Protein AF-A0AAN0J183-F1 (afdb_monomer_lite)

Sequence (280 aa):
MAEQTGLSIELNCDRYVSLLSKLIGETEFLQNNPPKFVPQEDRAIKHLLDVLNPHSTTNGGPLTLDHVAYVEGRGNLIIGYSPPSATQGTVSFVGSHLDCVPANPETWERNPFKLTQEGDKLYGRGTTDCLGHVALITDLFIQLAEKKPPLKRSVYFSVLNTRGPCSKYSFTNSVTGEEKTGKIEFKLTEEIFKGIACKLDSPGFIHLNEATKEVIGSSTPYSDCGSLPLVADLQEAGFDVQITGYGHSDVYHGDNEYCSLSCMQSAMKILSRVLDKFNQ

Radius of gyration: 20.07 Å; chains: 1; bounding box: 70×40×46 Å

Structure (mmCIF, N/CA/C/O backbone):
data_AF-A0AAN0J183-F1
#
_entry.id   AF-A0AAN0J183-F1
#
loop_
_atom_site.group_PDB
_atom_site.id
_atom_site.type_symbol
_atom_site.label_atom_id
_atom_site.label_alt_id
_atom_site.label_comp_id
_atom_site.label_asym_id
_atom_site.label_entity_id
_atom_site.label_seq_id
_atom_site.pdbx_PDB_ins_code
_atom_site.Cartn_x
_atom_site.Cartn_y
_atom_site.Cartn_z
_atom_site.occupancy
_atom_site.B_iso_or_equiv
_atom_site.auth_seq_id
_atom_site.auth_comp_id
_atom_site.auth_asym_id
_atom_site.auth_atom_id
_atom_site.pdbx_PDB_model_num
ATOM 1 N N . MET A 1 1 ? -27.910 -15.718 19.158 1.00 33.22 1 MET A N 1
ATOM 2 C CA . MET A 1 1 ? -26.855 -15.731 18.125 1.00 33.22 1 MET A CA 1
ATOM 3 C C . MET A 1 1 ? -26.226 -14.356 18.172 1.00 33.22 1 MET A C 1
ATOM 5 O O . MET A 1 1 ? -26.957 -13.399 17.969 1.00 33.22 1 MET A O 1
ATOM 9 N N . ALA A 1 2 ? -24.971 -14.236 18.605 1.00 34.34 2 ALA A N 1
ATOM 10 C CA . ALA A 1 2 ? -24.309 -12.935 18.641 1.00 34.34 2 ALA A CA 1
ATOM 11 C C . ALA A 1 2 ? -24.120 -12.463 17.192 1.00 34.34 2 ALA A C 1
ATOM 13 O O . ALA A 1 2 ? -23.553 -13.206 16.391 1.00 34.34 2 ALA A O 1
ATOM 14 N N . GLU A 1 3 ? -24.645 -11.288 16.842 1.00 36.72 3 GLU A N 1
ATOM 15 C CA . GLU A 1 3 ? -24.259 -10.611 15.603 1.00 36.72 3 GLU A CA 1
ATOM 16 C C . GLU A 1 3 ? -22.730 -10.507 15.587 1.00 36.72 3 GLU A C 1
ATOM 18 O O . GLU A 1 3 ? -22.124 -10.091 16.575 1.00 36.72 3 GLU A O 1
ATOM 23 N N . GLN A 1 4 ? -22.087 -10.911 14.490 1.00 42.75 4 GLN A N 1
ATOM 24 C CA . GLN A 1 4 ? -20.689 -10.558 14.259 1.00 42.75 4 GLN A CA 1
ATOM 25 C C . GLN A 1 4 ? -20.630 -9.043 14.032 1.00 42.75 4 GLN A C 1
ATOM 27 O O . GLN A 1 4 ? -20.703 -8.566 12.905 1.00 42.75 4 GLN A O 1
ATOM 32 N N . THR A 1 5 ? -20.514 -8.279 15.115 1.00 52.31 5 THR A N 1
ATOM 33 C CA . THR A 1 5 ? -20.370 -6.815 15.132 1.00 52.31 5 THR A CA 1
ATOM 34 C C . THR A 1 5 ? -18.943 -6.375 14.766 1.00 52.31 5 THR A C 1
ATOM 36 O O . THR A 1 5 ? -18.401 -5.457 15.379 1.00 52.31 5 THR A O 1
ATOM 39 N N . GLY A 1 6 ? -18.295 -7.077 13.832 1.00 64.31 6 GLY A N 1
ATOM 40 C CA . GLY A 1 6 ? -16.938 -6.781 13.366 1.00 64.31 6 GLY A CA 1
ATOM 41 C C . GLY A 1 6 ? -16.941 -5.891 12.123 1.00 64.31 6 GLY A C 1
ATOM 42 O O . GLY A 1 6 ? -17.840 -5.969 11.283 1.00 64.31 6 GLY A O 1
ATOM 43 N N . LEU A 1 7 ? -15.922 -5.052 11.994 1.00 79.88 7 LEU A N 1
ATOM 44 C CA . LEU A 1 7 ? -15.558 -4.302 10.804 1.00 79.88 7 LEU A CA 1
ATOM 45 C C . LEU A 1 7 ? -15.366 -5.262 9.623 1.00 79.88 7 LEU A C 1
ATOM 47 O O . LEU A 1 7 ? -14.361 -5.960 9.501 1.00 79.88 7 LEU A O 1
ATOM 51 N N . SER A 1 8 ? -16.339 -5.268 8.715 1.00 85.31 8 SER A N 1
ATOM 52 C CA . SER A 1 8 ? -16.268 -6.032 7.471 1.00 85.31 8 SER A CA 1
ATOM 53 C C . SER A 1 8 ? -15.847 -5.119 6.322 1.00 85.31 8 SER A C 1
ATOM 55 O O . SER A 1 8 ? -16.696 -4.500 5.670 1.00 85.31 8 SER A O 1
ATOM 57 N N . ILE A 1 9 ? -14.541 -4.992 6.079 1.00 92.56 9 ILE A N 1
ATOM 58 C CA . ILE A 1 9 ? -13.984 -4.329 4.892 1.00 92.56 9 ILE A CA 1
ATOM 59 C C . ILE A 1 9 ? -13.541 -5.386 3.879 1.00 92.56 9 ILE A C 1
ATOM 61 O O . ILE A 1 9 ? -12.837 -6.338 4.205 1.00 92.56 9 ILE A O 1
ATOM 65 N N . GLU A 1 10 ? -13.965 -5.192 2.633 1.00 95.00 10 GLU A N 1
ATOM 66 C CA . GLU A 1 10 ? -13.591 -6.020 1.490 1.00 95.00 10 GLU A CA 1
ATOM 67 C C . GLU A 1 10 ? -12.942 -5.137 0.428 1.00 95.00 10 GLU A C 1
ATOM 69 O O . GLU A 1 10 ? -13.249 -3.949 0.343 1.00 95.00 10 GLU A O 1
ATOM 74 N N . LEU A 1 11 ? -12.039 -5.697 -0.375 1.00 97.31 11 LEU A N 1
ATOM 75 C CA . LEU A 1 11 ? -11.352 -4.929 -1.409 1.00 97.31 11 LEU A CA 1
ATOM 76 C C . LEU A 1 11 ? -12.346 -4.552 -2.509 1.00 97.31 11 LEU A C 1
ATOM 78 O O . LEU A 1 11 ? -12.934 -5.439 -3.136 1.00 97.31 11 LEU A O 1
ATOM 82 N N . ASN A 1 12 ? -12.491 -3.261 -2.802 1.00 98.12 12 ASN A N 1
ATOM 83 C CA . ASN A 1 12 ? -13.179 -2.852 -4.021 1.00 98.12 12 ASN A CA 1
ATOM 84 C C . ASN A 1 12 ? -12.248 -3.114 -5.214 1.00 98.12 12 ASN A C 1
ATOM 86 O O . ASN A 1 12 ? -11.329 -2.343 -5.478 1.00 98.12 12 ASN A O 1
ATOM 90 N N . CYS A 1 13 ? -12.468 -4.228 -5.915 1.00 97.94 13 CYS A N 1
ATOM 91 C CA . CYS A 1 13 ? -11.553 -4.699 -6.956 1.00 97.94 13 CYS A CA 1
ATOM 92 C C . CYS A 1 13 ? -11.460 -3.734 -8.143 1.00 97.94 13 CYS A C 1
ATOM 94 O O . CYS A 1 13 ? -10.362 -3.495 -8.636 1.00 97.94 13 CYS A O 1
ATOM 96 N N . ASP A 1 14 ? -12.572 -3.125 -8.557 1.00 98.12 14 ASP A N 1
ATOM 97 C CA . ASP A 1 14 ? -12.578 -2.180 -9.678 1.00 98.12 14 ASP A CA 1
ATOM 98 C C . ASP A 1 14 ? -11.799 -0.909 -9.329 1.00 98.12 14 ASP A C 1
ATOM 100 O O . ASP A 1 14 ? -10.967 -0.439 -10.109 1.00 98.12 14 ASP A O 1
ATOM 104 N N . ARG A 1 15 ? -12.019 -0.372 -8.123 1.00 98.00 15 ARG A N 1
ATOM 105 C CA . ARG A 1 15 ? -11.285 0.796 -7.617 1.00 98.00 15 ARG A CA 1
ATOM 106 C C . ARG A 1 15 ? -9.804 0.481 -7.435 1.00 98.00 15 ARG A C 1
ATOM 108 O O . ARG A 1 15 ? -8.968 1.287 -7.837 1.00 98.00 15 ARG A O 1
ATOM 115 N N . TYR A 1 16 ? -9.491 -0.695 -6.898 1.00 98.56 16 TYR A N 1
ATOM 116 C CA . TYR A 1 16 ? -8.128 -1.184 -6.727 1.00 98.56 16 TYR A CA 1
ATOM 117 C C . TYR A 1 16 ? -7.385 -1.287 -8.061 1.00 98.56 16 TYR A C 1
ATOM 119 O O . TYR A 1 16 ? -6.334 -0.671 -8.220 1.00 98.56 16 TYR A O 1
ATOM 127 N N . VAL A 1 17 ? -7.940 -2.010 -9.040 1.00 98.62 17 VAL A N 1
ATOM 128 C CA . VAL A 1 17 ? -7.314 -2.205 -10.357 1.00 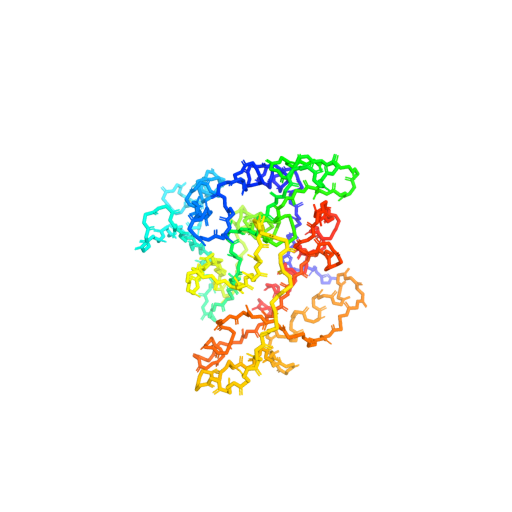98.62 17 VAL A CA 1
ATOM 129 C C . VAL A 1 17 ? -7.203 -0.877 -11.106 1.00 98.62 17 VAL A C 1
ATOM 131 O O . VAL A 1 17 ? -6.169 -0.601 -11.710 1.00 98.62 17 VAL A O 1
ATOM 134 N N . SER A 1 18 ? -8.224 -0.019 -11.027 1.00 98.69 18 SER A N 1
ATOM 135 C CA . SER A 1 18 ? -8.204 1.315 -11.640 1.00 98.69 18 SER A CA 1
ATOM 136 C C . SER A 1 18 ? -7.099 2.200 -11.058 1.00 98.69 18 SER A C 1
ATOM 138 O O . SER A 1 18 ? -6.327 2.801 -11.809 1.00 98.69 18 SER A O 1
ATOM 140 N N . LEU A 1 19 ? -6.974 2.254 -9.728 1.00 98.69 19 LEU A N 1
ATOM 141 C CA . LEU A 1 19 ? -5.922 3.021 -9.068 1.00 98.69 19 LEU A CA 1
ATOM 142 C C . LEU A 1 19 ? -4.540 2.436 -9.366 1.00 98.69 19 LEU A C 1
ATOM 144 O O . LEU A 1 19 ? -3.652 3.171 -9.793 1.00 98.69 19 LEU A O 1
ATOM 148 N N . LEU A 1 20 ? -4.369 1.122 -9.212 1.00 98.62 20 LEU A N 1
ATOM 149 C CA . LEU A 1 20 ? -3.109 0.447 -9.504 1.00 98.62 20 LEU A CA 1
ATOM 150 C C . LEU A 1 20 ? -2.688 0.677 -10.958 1.00 98.62 20 LEU A C 1
ATOM 152 O O . LEU A 1 20 ? -1.523 0.953 -11.212 1.00 98.62 20 LEU A O 1
ATOM 156 N N . SER A 1 21 ? -3.621 0.661 -11.913 1.00 98.81 21 SER A N 1
ATOM 157 C CA . SER A 1 21 ? -3.309 0.943 -13.317 1.00 98.81 21 SER A CA 1
ATOM 158 C C . SER A 1 21 ? -2.714 2.333 -13.517 1.00 98.81 21 SER A C 1
ATOM 160 O O . SER A 1 21 ? -1.824 2.485 -14.353 1.00 98.81 21 SER A O 1
ATOM 162 N N . LYS A 1 22 ? -3.195 3.338 -12.778 1.00 98.75 22 LYS A N 1
ATOM 163 C CA . LYS A 1 22 ? -2.643 4.697 -12.823 1.00 98.75 22 LYS A CA 1
ATOM 164 C C . LYS A 1 22 ? -1.259 4.752 -12.184 1.00 98.75 22 LYS A C 1
ATOM 166 O O . LYS A 1 22 ? -0.357 5.323 -12.779 1.00 98.75 22 LYS A O 1
ATOM 171 N N . LEU A 1 23 ? -1.081 4.110 -11.026 1.00 98.56 23 LEU A N 1
ATOM 172 C CA . LEU A 1 23 ? 0.210 4.054 -10.333 1.00 98.56 23 LEU A CA 1
ATOM 173 C C . LEU A 1 23 ? 1.281 3.362 -11.187 1.00 98.56 23 LEU A C 1
ATOM 175 O O . LEU A 1 23 ? 2.360 3.914 -11.374 1.00 98.56 23 LEU A O 1
ATOM 179 N N . ILE A 1 24 ? 0.966 2.203 -11.776 1.00 98.50 24 ILE A N 1
ATOM 180 C CA . ILE A 1 24 ? 1.885 1.494 -12.676 1.00 98.50 24 ILE A CA 1
ATOM 181 C C . ILE A 1 24 ? 2.198 2.329 -13.919 1.00 98.50 24 ILE A C 1
ATOM 183 O O . ILE A 1 24 ? 3.338 2.328 -14.372 1.00 98.50 24 ILE A O 1
ATOM 187 N N . GLY A 1 25 ? 1.234 3.103 -14.421 1.00 98.56 25 GLY A N 1
ATOM 188 C CA . GLY A 1 25 ? 1.460 4.052 -15.514 1.00 98.56 25 GLY A CA 1
ATOM 189 C C . GLY A 1 25 ? 2.522 5.120 -15.222 1.00 98.56 25 GLY A C 1
ATOM 190 O O . GLY A 1 25 ? 3.101 5.663 -16.158 1.00 98.56 25 GLY A O 1
ATOM 191 N N . GLU A 1 26 ? 2.814 5.405 -13.951 1.00 98.38 26 GLU A N 1
ATOM 192 C CA . GLU A 1 26 ? 3.852 6.362 -13.548 1.00 98.38 26 GLU A CA 1
ATOM 193 C C . GLU A 1 26 ? 5.215 5.702 -13.299 1.00 98.38 26 GLU A C 1
ATOM 195 O O . GLU A 1 26 ? 6.209 6.409 -13.138 1.00 98.38 26 GLU A O 1
ATOM 200 N N . THR A 1 27 ? 5.302 4.367 -13.281 1.00 97.62 27 THR A N 1
ATOM 201 C CA . THR A 1 27 ? 6.503 3.649 -12.811 1.00 97.62 27 THR A CA 1
ATOM 202 C C . THR A 1 27 ? 7.760 3.928 -13.619 1.00 97.62 27 THR A C 1
ATOM 204 O O . THR A 1 27 ? 8.844 3.896 -13.049 1.00 97.62 27 THR A O 1
ATOM 207 N N . GLU A 1 28 ? 7.646 4.314 -14.892 1.00 97.62 28 GLU A N 1
ATOM 208 C CA . GLU A 1 28 ? 8.789 4.783 -15.686 1.00 97.62 28 GLU A CA 1
ATOM 209 C C . GLU A 1 28 ? 9.512 5.968 -15.011 1.00 97.62 28 GLU A C 1
ATOM 211 O O . GLU A 1 28 ? 10.744 6.022 -15.014 1.00 97.62 28 GLU A O 1
ATOM 216 N N . PHE A 1 29 ? 8.757 6.862 -14.362 1.00 97.25 29 PHE A N 1
ATOM 217 C CA . PHE A 1 29 ? 9.244 8.041 -13.635 1.00 97.25 29 PHE A CA 1
ATOM 218 C C . PHE A 1 29 ? 9.498 7.789 -12.146 1.00 97.25 29 PHE A C 1
ATOM 220 O O . PHE A 1 29 ? 10.013 8.670 -11.462 1.00 97.25 29 PHE A O 1
ATOM 227 N N . LEU A 1 30 ? 9.126 6.616 -11.634 1.00 96.06 30 LEU A N 1
ATOM 228 C CA . LEU A 1 30 ? 9.315 6.226 -10.235 1.00 96.06 30 LEU A CA 1
ATOM 229 C C . LEU A 1 30 ? 10.526 5.303 -10.058 1.00 96.06 30 LEU A C 1
ATOM 231 O O . LEU A 1 30 ? 10.767 4.809 -8.963 1.00 96.06 30 LEU A O 1
ATOM 235 N N . GLN A 1 31 ? 11.300 5.051 -11.114 1.00 94.31 31 GLN A N 1
ATOM 236 C CA . GLN A 1 31 ? 12.508 4.238 -11.016 1.00 94.31 31 GLN A CA 1
ATOM 237 C C . GLN A 1 31 ? 13.555 4.909 -10.111 1.00 94.31 31 GLN A C 1
ATOM 239 O O . GLN A 1 31 ? 13.830 6.105 -10.234 1.00 94.31 31 GLN A O 1
ATOM 244 N N . ASN A 1 32 ? 14.192 4.122 -9.245 1.00 90.19 32 ASN A N 1
ATOM 245 C CA . ASN A 1 32 ? 15.212 4.579 -8.307 1.00 90.19 32 ASN A CA 1
ATOM 246 C C . ASN A 1 32 ? 16.572 3.933 -8.600 1.00 90.19 32 ASN A C 1
ATOM 248 O O . ASN A 1 32 ? 16.846 2.792 -8.222 1.00 90.19 32 ASN A O 1
ATOM 252 N N . ASN A 1 33 ? 17.422 4.667 -9.320 1.00 86.62 33 ASN A N 1
ATOM 253 C CA . ASN A 1 33 ? 18.824 4.323 -9.565 1.00 86.62 33 ASN A CA 1
ATOM 254 C C . ASN A 1 33 ? 19.589 5.579 -10.028 1.00 86.62 33 ASN A C 1
ATOM 256 O O . ASN A 1 33 ? 19.866 5.746 -11.228 1.00 86.62 33 ASN A O 1
ATOM 260 N N . PRO A 1 34 ? 19.867 6.519 -9.112 1.00 79.50 34 PRO A N 1
ATOM 261 C CA . PRO A 1 34 ? 20.497 7.778 -9.469 1.00 79.50 34 PRO A CA 1
ATOM 262 C C . PRO A 1 34 ? 21.957 7.594 -9.928 1.00 79.50 34 PRO A C 1
ATOM 264 O O . PRO A 1 34 ? 22.613 6.615 -9.576 1.00 79.50 34 PRO A O 1
ATOM 267 N N . PRO A 1 35 ? 22.491 8.537 -10.728 1.00 85.62 35 PRO A N 1
ATOM 268 C CA . PRO A 1 35 ? 21.822 9.757 -11.190 1.00 85.62 35 PRO A CA 1
ATOM 269 C C . PRO A 1 35 ? 20.868 9.518 -12.369 1.00 85.62 35 PRO A C 1
ATOM 271 O O . PRO A 1 35 ? 20.148 10.431 -12.755 1.00 85.62 35 PRO A O 1
ATOM 274 N N . LYS A 1 36 ? 20.870 8.314 -12.957 1.00 86.75 36 LYS A N 1
ATOM 275 C CA . LYS A 1 36 ? 20.107 8.007 -14.174 1.00 86.75 36 LYS A CA 1
ATOM 276 C C . LYS A 1 36 ? 18.599 8.075 -13.941 1.00 86.75 36 LYS A C 1
ATOM 278 O O . LYS A 1 36 ? 17.885 8.616 -14.777 1.00 86.75 36 LYS A O 1
ATOM 283 N N . PHE A 1 37 ? 18.138 7.519 -12.827 1.00 89.00 37 PHE A N 1
ATOM 284 C CA . PHE A 1 37 ? 16.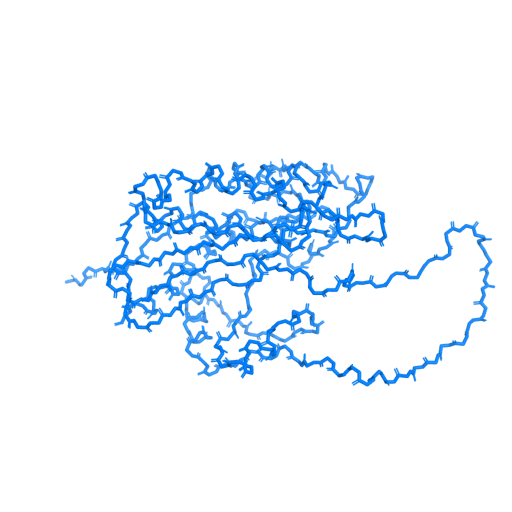734 7.522 -12.444 1.00 89.00 37 PHE A CA 1
ATOM 285 C C . PHE A 1 37 ? 16.592 8.122 -11.048 1.00 89.00 37 PHE A C 1
ATOM 287 O O . PHE A 1 37 ? 17.108 7.573 -10.074 1.00 89.00 37 PHE A O 1
ATOM 294 N N . VAL A 1 38 ? 15.928 9.273 -10.984 1.00 91.44 38 VAL A N 1
ATOM 295 C CA . VAL A 1 38 ? 15.511 9.928 -9.745 1.00 91.44 38 VAL A CA 1
ATOM 296 C C . VAL A 1 38 ? 13.984 9.874 -9.734 1.00 91.44 38 VAL A C 1
ATOM 298 O O . VAL A 1 38 ? 13.383 10.409 -10.672 1.00 91.44 38 VAL A O 1
ATOM 301 N N . PRO A 1 39 ? 13.365 9.220 -8.739 1.00 93.31 39 PRO A N 1
ATOM 302 C CA . PRO A 1 39 ? 11.921 9.044 -8.726 1.00 93.31 39 PRO A CA 1
ATOM 303 C C . PRO A 1 39 ? 11.193 10.388 -8.582 1.00 93.31 39 PRO A C 1
ATOM 305 O O . PRO A 1 39 ? 11.743 11.357 -8.059 1.00 93.31 39 PRO A O 1
ATOM 308 N N . GLN A 1 40 ? 9.974 10.453 -9.116 1.00 94.88 40 GLN A N 1
ATOM 309 C CA . GLN A 1 40 ? 9.070 11.607 -9.054 1.00 94.88 40 GLN A CA 1
ATOM 310 C C . GLN A 1 40 ? 7.750 11.196 -8.383 1.00 94.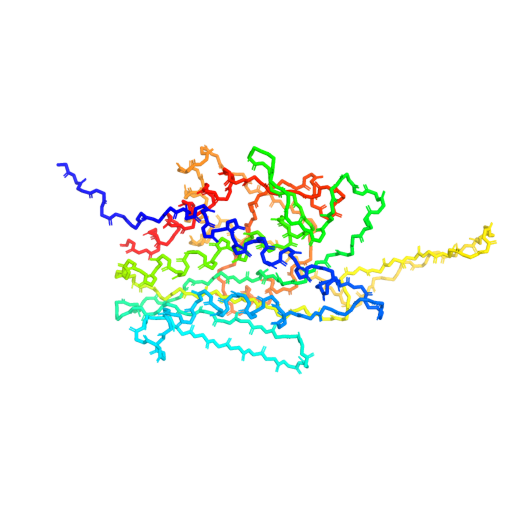88 40 GLN A C 1
ATOM 312 O O . GLN A 1 40 ? 6.703 11.110 -9.031 1.00 94.88 40 GLN A O 1
ATOM 317 N N . GLU A 1 41 ? 7.799 10.898 -7.089 1.00 94.75 41 GLU A N 1
ATOM 318 C CA . GLU A 1 41 ? 6.700 10.369 -6.273 1.00 94.75 41 GLU A CA 1
ATOM 319 C C . GLU A 1 41 ? 5.435 11.234 -6.317 1.00 94.75 41 GLU A C 1
ATOM 321 O O . GLU A 1 41 ? 4.326 10.699 -6.253 1.00 94.75 41 GLU A O 1
ATOM 326 N N . ASP A 1 42 ? 5.568 12.549 -6.516 1.00 95.56 42 ASP A N 1
ATOM 327 C CA . ASP A 1 42 ? 4.423 13.464 -6.642 1.00 95.56 42 ASP A CA 1
ATOM 328 C C . ASP A 1 42 ? 3.471 13.081 -7.788 1.00 95.56 42 ASP A C 1
ATOM 330 O O . ASP A 1 42 ? 2.264 13.334 -7.713 1.00 95.56 42 ASP A O 1
ATOM 334 N N . ARG A 1 43 ? 3.977 12.404 -8.828 1.00 97.50 43 ARG A N 1
ATOM 335 C CA . ARG A 1 43 ? 3.150 11.856 -9.913 1.00 97.50 43 ARG A CA 1
ATOM 336 C C . ARG A 1 43 ? 2.193 10.780 -9.413 1.00 97.50 43 ARG A C 1
ATOM 338 O O . ARG A 1 43 ? 1.013 10.805 -9.752 1.00 97.50 43 ARG A O 1
ATOM 345 N N . ALA A 1 44 ? 2.685 9.866 -8.580 1.00 97.50 44 ALA A N 1
ATOM 346 C CA . ALA A 1 44 ? 1.869 8.827 -7.966 1.00 97.50 44 ALA A CA 1
ATOM 347 C C . ALA A 1 44 ? 0.925 9.415 -6.909 1.00 97.50 44 ALA A C 1
ATOM 349 O O . ALA A 1 44 ? -0.264 9.092 -6.903 1.00 97.50 44 ALA A O 1
ATOM 350 N N . ILE A 1 45 ? 1.420 10.334 -6.068 1.00 97.19 45 ILE A N 1
ATOM 351 C CA . ILE A 1 45 ? 0.627 11.004 -5.022 1.00 97.19 45 ILE A CA 1
ATOM 352 C C . ILE A 1 45 ? -0.572 11.731 -5.617 1.00 97.19 45 ILE A C 1
ATOM 354 O O . ILE A 1 45 ? -1.653 11.670 -5.036 1.00 97.19 45 ILE A O 1
ATOM 358 N N . LYS A 1 46 ? -0.432 12.356 -6.790 1.00 98.06 46 LYS A N 1
ATOM 359 C CA . LYS A 1 46 ? -1.561 12.975 -7.491 1.00 98.06 46 LYS A CA 1
ATOM 360 C C . LYS A 1 46 ? -2.725 11.995 -7.682 1.00 98.06 46 LYS A C 1
ATOM 362 O O . LYS A 1 46 ? -3.858 12.335 -7.357 1.00 98.06 46 LYS A O 1
ATOM 367 N N . HIS A 1 47 ? -2.453 10.772 -8.142 1.00 98.50 47 HIS A N 1
ATOM 368 C CA . HIS A 1 47 ? -3.493 9.754 -8.343 1.00 98.50 47 HIS A CA 1
ATOM 369 C C . HIS A 1 47 ? -4.121 9.286 -7.026 1.00 98.50 47 HIS A C 1
ATOM 371 O O . HIS A 1 47 ? -5.318 9.000 -6.999 1.00 98.50 47 HIS A O 1
ATOM 377 N N . LEU A 1 48 ? -3.344 9.236 -5.936 1.00 98.19 48 LEU A N 1
ATOM 378 C CA . LEU A 1 48 ? -3.867 8.951 -4.594 1.00 98.19 48 LEU A CA 1
ATOM 379 C C . LEU A 1 48 ? -4.798 10.076 -4.125 1.00 98.19 48 LEU A C 1
ATOM 381 O O . LEU A 1 48 ? -5.925 9.823 -3.704 1.00 98.19 48 LEU A O 1
ATOM 385 N N . LEU A 1 49 ? -4.354 11.328 -4.237 1.00 98.12 49 LEU A N 1
ATOM 386 C CA . LEU A 1 49 ? -5.134 12.500 -3.849 1.00 98.12 49 LEU A CA 1
ATOM 387 C C . LEU A 1 49 ? -6.431 12.612 -4.656 1.00 98.12 49 LEU A C 1
ATOM 389 O O . LEU A 1 49 ? -7.465 12.922 -4.073 1.00 98.12 49 LEU A O 1
ATOM 393 N N . ASP A 1 50 ? -6.418 12.306 -5.953 1.00 98.31 50 ASP A N 1
ATOM 394 C CA . ASP A 1 50 ? -7.619 12.333 -6.798 1.00 98.31 50 ASP A CA 1
ATOM 395 C C . ASP A 1 50 ? -8.736 11.422 -6.257 1.00 98.31 50 ASP A C 1
ATOM 397 O O . ASP A 1 50 ? -9.910 11.793 -6.301 1.00 98.31 50 ASP A O 1
ATOM 401 N N . VAL A 1 51 ? -8.391 10.245 -5.719 1.00 98.25 51 VAL A N 1
ATOM 402 C CA . VAL A 1 51 ? -9.378 9.302 -5.161 1.00 98.25 51 VAL A CA 1
ATOM 403 C C . VAL A 1 51 ? -9.691 9.552 -3.683 1.00 98.25 51 VAL A C 1
ATOM 405 O O . VAL A 1 51 ? -10.772 9.192 -3.225 1.00 98.25 51 VAL A O 1
ATOM 408 N N . LEU A 1 52 ? -8.782 10.181 -2.933 1.00 98.25 52 LEU A N 1
ATOM 409 C CA . LEU A 1 52 ? -8.938 10.443 -1.496 1.00 98.25 52 LEU A CA 1
ATOM 410 C C . LEU A 1 52 ? -9.605 11.785 -1.189 1.00 98.25 52 LEU A C 1
ATOM 412 O O . LEU A 1 52 ? -10.340 11.887 -0.208 1.00 98.25 52 LEU A O 1
ATOM 416 N N . ASN A 1 53 ? -9.371 12.813 -2.008 1.00 98.00 53 ASN A N 1
ATOM 417 C CA . ASN A 1 53 ? -9.888 14.166 -1.791 1.00 98.00 53 ASN A CA 1
ATOM 418 C C . ASN A 1 53 ? -11.410 14.222 -1.596 1.00 98.00 53 ASN A C 1
ATOM 420 O O . ASN A 1 53 ? -11.835 14.935 -0.692 1.00 98.00 53 ASN A O 1
ATOM 424 N N . PRO A 1 54 ? -12.253 13.465 -2.327 1.00 98.38 54 PRO A N 1
ATOM 425 C CA . PRO A 1 54 ? -13.696 13.445 -2.063 1.00 98.38 54 PRO A CA 1
ATOM 426 C C . PRO A 1 54 ? -14.070 13.024 -0.631 1.00 98.38 54 PRO A C 1
ATOM 428 O O . PRO A 1 54 ? -15.159 13.334 -0.156 1.00 98.38 54 PRO A O 1
ATOM 431 N N . HIS A 1 55 ? -13.168 12.331 0.064 1.00 98.12 55 HIS A N 1
ATOM 432 C CA . HIS A 1 55 ? -13.337 11.830 1.425 1.00 98.12 55 HIS A CA 1
ATOM 433 C C . HIS A 1 55 ? -12.555 12.646 2.471 1.00 98.12 55 HIS A C 1
ATOM 435 O O . HIS A 1 55 ? -12.550 12.280 3.652 1.00 98.12 55 HIS A O 1
ATOM 441 N N . SER A 1 56 ? -11.900 13.740 2.074 1.00 97.88 56 SER A N 1
ATOM 442 C CA . SER A 1 56 ? -11.106 14.573 2.976 1.00 97.88 56 SER A CA 1
ATOM 443 C C . SER A 1 56 ? -11.972 15.448 3.884 1.00 97.88 56 SER A C 1
ATOM 445 O O . SER A 1 56 ? -13.094 15.816 3.534 1.00 97.88 56 SER A O 1
ATOM 447 N N . THR A 1 57 ? -11.426 15.871 5.022 1.00 96.81 57 THR A N 1
ATOM 448 C CA . THR A 1 57 ? -12.058 16.844 5.932 1.00 96.81 57 THR A CA 1
ATOM 449 C C . THR A 1 57 ? -12.375 18.170 5.249 1.00 96.81 57 THR A C 1
ATOM 451 O O . THR A 1 57 ? -13.415 18.767 5.523 1.00 96.81 57 THR A O 1
ATOM 454 N N . THR A 1 58 ? -11.541 18.601 4.301 1.00 95.88 58 THR A N 1
ATOM 455 C CA . THR A 1 58 ? -11.780 19.805 3.490 1.00 95.88 58 THR A CA 1
ATOM 456 C C . THR A 1 58 ? -12.980 19.671 2.548 1.00 95.88 58 THR A C 1
ATOM 458 O O . THR A 1 58 ? -13.590 20.684 2.217 1.00 95.88 58 THR A O 1
ATOM 461 N N . ASN A 1 59 ? -13.366 18.446 2.175 1.00 97.12 59 ASN A N 1
ATOM 462 C CA . ASN A 1 59 ? -14.540 18.142 1.349 1.00 97.12 59 ASN A CA 1
ATOM 463 C C . ASN A 1 59 ? -15.690 17.496 2.152 1.00 97.12 59 ASN A C 1
ATOM 465 O O . ASN A 1 59 ? -16.601 16.904 1.577 1.00 97.12 59 ASN A O 1
ATOM 469 N N . GLY A 1 60 ? -15.674 17.611 3.486 1.00 95.94 60 GLY A N 1
ATOM 470 C CA . GLY A 1 60 ? -16.743 17.116 4.366 1.00 95.94 60 GLY A CA 1
ATOM 471 C C . GLY A 1 60 ? -16.685 15.619 4.702 1.00 95.94 60 GLY A C 1
ATOM 472 O O . GLY A 1 60 ? -17.596 15.096 5.351 1.00 95.94 60 GLY A O 1
ATOM 473 N N . GLY A 1 61 ? -15.631 14.918 4.286 1.00 97.50 61 GLY A N 1
ATOM 474 C CA . GLY A 1 61 ? -15.329 13.552 4.703 1.00 97.50 61 GLY A CA 1
ATOM 475 C C . GLY A 1 61 ? -14.478 13.482 5.984 1.00 97.50 61 GLY A C 1
ATOM 476 O O . GLY A 1 61 ? -14.174 14.503 6.596 1.00 97.50 61 GLY A O 1
ATOM 477 N N . PRO A 1 62 ? -14.129 12.273 6.456 1.00 97.19 62 PRO A N 1
ATOM 478 C CA . PRO A 1 62 ? -13.421 12.089 7.724 1.00 97.19 62 PRO A CA 1
ATOM 479 C C . PRO A 1 62 ? -11.890 11.993 7.601 1.00 97.19 62 PRO A C 1
ATOM 481 O O . PRO A 1 62 ? -11.235 11.804 8.625 1.00 97.19 62 PRO A O 1
ATOM 484 N N . LEU A 1 63 ? -11.315 12.058 6.392 1.00 97.12 63 LEU A N 1
ATOM 485 C CA . LEU A 1 63 ? -9.880 11.822 6.189 1.00 97.12 63 LEU A CA 1
ATOM 486 C C . LEU A 1 63 ? -9.049 13.104 6.286 1.00 97.12 63 LEU A C 1
ATOM 488 O O . LEU A 1 63 ? -9.346 14.094 5.619 1.00 97.12 63 LEU A O 1
ATOM 492 N N . THR A 1 64 ? -7.962 13.082 7.052 1.00 96.19 64 THR A N 1
ATOM 493 C CA . THR A 1 64 ? -6.905 14.101 6.949 1.00 96.19 64 THR A CA 1
ATOM 494 C C . THR A 1 64 ? -5.899 13.675 5.887 1.00 96.19 64 THR A C 1
ATOM 496 O O . THR A 1 64 ? -5.533 12.501 5.841 1.00 96.19 64 THR A O 1
ATOM 499 N N . LEU A 1 65 ? -5.462 14.610 5.042 1.00 95.69 65 LEU A N 1
ATOM 500 C CA . LEU A 1 65 ? -4.504 14.365 3.962 1.00 95.69 65 LEU A CA 1
ATOM 501 C C . LEU A 1 65 ? -3.373 15.391 4.062 1.00 95.69 65 LEU A C 1
ATOM 503 O O . LEU A 1 65 ? -3.608 16.572 3.812 1.00 95.69 65 LEU A O 1
ATOM 507 N N . ASP A 1 66 ? -2.167 14.935 4.391 1.00 91.81 66 ASP A N 1
ATOM 508 C CA . ASP A 1 66 ? -0.978 15.781 4.492 1.00 91.81 66 ASP A CA 1
ATOM 509 C C . ASP A 1 66 ? 0.053 15.360 3.439 1.00 91.81 66 ASP A C 1
ATOM 511 O O . ASP A 1 66 ? 0.612 14.261 3.491 1.00 91.81 66 ASP A O 1
ATOM 515 N N . HIS A 1 67 ? 0.306 16.243 2.470 1.00 91.12 67 HIS A N 1
ATOM 516 C CA . HIS A 1 67 ? 1.356 16.077 1.462 1.00 91.12 67 HIS A CA 1
ATOM 517 C C . HIS A 1 67 ? 2.619 16.808 1.919 1.00 91.12 67 HIS A C 1
ATOM 519 O O . HIS A 1 67 ? 2.614 18.025 2.104 1.00 91.12 67 HIS A O 1
ATOM 525 N N . VAL A 1 68 ? 3.700 16.057 2.128 1.00 86.44 68 VAL A N 1
ATOM 526 C CA . VAL A 1 68 ? 4.966 16.560 2.669 1.00 86.44 68 VAL A CA 1
ATOM 527 C C . VAL A 1 68 ? 6.093 16.285 1.682 1.00 86.44 68 VAL A C 1
ATOM 529 O O . VAL A 1 68 ? 6.442 15.133 1.431 1.00 86.44 68 VAL A O 1
ATOM 532 N N . ALA A 1 69 ? 6.710 17.340 1.157 1.00 80.81 69 ALA A N 1
ATOM 533 C CA . ALA A 1 69 ? 7.873 17.243 0.283 1.00 80.81 69 ALA A CA 1
ATOM 534 C C . ALA A 1 69 ? 9.078 17.945 0.922 1.00 80.81 69 ALA A C 1
ATOM 536 O O . ALA A 1 69 ? 9.002 19.112 1.302 1.00 80.81 69 ALA A O 1
ATOM 537 N N . TYR A 1 70 ? 10.195 17.225 1.033 1.00 80.56 70 TYR A N 1
ATOM 538 C CA . TYR A 1 70 ? 11.483 17.781 1.479 1.00 80.56 70 TYR A CA 1
ATOM 539 C C . TYR A 1 70 ? 12.401 18.122 0.301 1.00 80.56 70 TYR A C 1
ATOM 541 O O . TYR A 1 70 ? 13.289 18.963 0.421 1.00 80.56 70 TYR A O 1
ATOM 549 N N . VAL A 1 71 ? 12.178 17.455 -0.831 1.00 82.69 71 VAL A N 1
ATOM 550 C CA . VAL A 1 71 ? 12.824 17.689 -2.121 1.00 82.69 71 VAL A CA 1
ATOM 551 C C . VAL A 1 71 ? 11.708 17.770 -3.160 1.00 82.69 71 VAL A C 1
ATOM 553 O O . VAL A 1 71 ? 10.742 17.011 -3.083 1.00 82.69 71 VAL A O 1
ATOM 556 N N . GLU A 1 72 ? 11.818 18.703 -4.104 1.00 84.38 72 GLU A N 1
ATOM 557 C CA . GLU A 1 72 ? 10.832 18.880 -5.175 1.00 84.38 72 GLU A CA 1
ATOM 558 C C . GLU A 1 72 ? 10.630 17.572 -5.959 1.00 84.38 72 GLU A C 1
ATOM 560 O O . GLU A 1 72 ? 11.599 16.898 -6.313 1.00 84.38 72 GLU A O 1
ATOM 565 N N . GLY A 1 73 ? 9.372 17.182 -6.188 1.00 84.88 73 GLY A N 1
ATOM 566 C CA . GLY A 1 73 ? 9.013 15.938 -6.870 1.00 84.88 73 GLY A CA 1
ATOM 567 C C . GLY A 1 73 ? 9.059 14.680 -5.994 1.00 84.88 73 GLY A C 1
ATOM 568 O O . GLY A 1 73 ? 8.461 13.677 -6.376 1.00 84.88 73 GLY A O 1
ATOM 569 N N . ARG A 1 74 ? 9.714 14.729 -4.822 1.00 87.44 74 ARG A N 1
ATOM 570 C CA . ARG A 1 74 ? 9.926 13.605 -3.885 1.00 87.44 74 ARG A CA 1
ATOM 571 C C . ARG A 1 74 ? 8.958 13.649 -2.696 1.00 87.44 74 ARG A C 1
ATOM 573 O O . ARG A 1 74 ? 9.374 13.612 -1.531 1.00 87.44 74 ARG A O 1
ATOM 580 N N . GLY A 1 75 ? 7.672 13.850 -2.971 1.00 87.75 75 GLY A N 1
ATOM 581 C CA . GLY A 1 75 ? 6.665 13.990 -1.926 1.00 87.75 75 GLY A CA 1
ATOM 582 C C . GLY A 1 75 ? 6.369 12.704 -1.162 1.00 87.75 75 GLY A C 1
ATOM 583 O O . GLY A 1 75 ? 6.665 11.592 -1.588 1.00 87.75 75 GLY A O 1
ATOM 584 N N . ASN A 1 76 ? 5.724 12.892 -0.017 1.00 87.38 76 ASN A N 1
ATOM 585 C CA . ASN A 1 76 ? 5.212 11.867 0.882 1.00 87.38 76 ASN A CA 1
ATOM 586 C C . ASN A 1 76 ? 3.747 12.188 1.167 1.00 87.38 76 ASN A C 1
ATOM 588 O O . ASN A 1 76 ? 3.387 13.362 1.272 1.00 87.38 76 ASN A O 1
ATOM 592 N N . LEU A 1 77 ? 2.909 11.168 1.329 1.00 91.50 77 LEU A N 1
ATOM 593 C CA . LEU A 1 77 ? 1.505 11.348 1.689 1.00 91.50 77 LEU A CA 1
ATOM 594 C C . LEU A 1 77 ? 1.223 10.668 3.026 1.00 91.50 77 LEU A C 1
ATOM 596 O O . LEU A 1 77 ? 1.531 9.488 3.208 1.00 91.50 77 LEU A O 1
ATOM 600 N N . ILE A 1 78 ? 0.619 11.419 3.942 1.00 91.75 78 ILE A N 1
ATOM 601 C CA . ILE A 1 78 ? 0.088 10.916 5.204 1.00 91.75 78 ILE A CA 1
ATOM 602 C C . ILE A 1 78 ? -1.434 11.026 5.147 1.00 91.75 78 ILE A C 1
ATOM 604 O O . ILE A 1 78 ? -1.988 12.104 4.938 1.00 91.75 78 ILE A O 1
ATOM 608 N N . ILE A 1 79 ? -2.108 9.897 5.336 1.00 94.56 79 ILE A N 1
ATOM 609 C CA . ILE A 1 79 ? -3.563 9.796 5.413 1.00 94.56 79 ILE A CA 1
ATOM 610 C C . ILE A 1 79 ? -3.930 9.450 6.849 1.00 94.56 79 ILE A C 1
ATOM 612 O O . ILE A 1 79 ? -3.383 8.501 7.409 1.00 94.56 79 ILE A O 1
ATOM 616 N N . GLY A 1 80 ? -4.861 10.189 7.443 1.00 93.44 80 GLY A N 1
ATOM 617 C CA . GLY A 1 80 ? -5.363 9.925 8.788 1.00 93.44 80 GLY A CA 1
ATOM 618 C C . GLY A 1 80 ? -6.866 9.687 8.807 1.00 93.44 80 GLY A C 1
ATOM 619 O O . GLY A 1 80 ? -7.630 10.394 8.154 1.00 93.44 80 GLY A O 1
ATOM 620 N N . TYR A 1 81 ? -7.295 8.708 9.596 1.00 94.00 81 TYR A N 1
ATOM 621 C CA . TYR A 1 81 ? -8.682 8.466 9.969 1.00 94.00 81 TYR A CA 1
ATOM 622 C C . TYR A 1 81 ? -8.782 8.439 11.497 1.00 94.00 81 TYR A C 1
ATOM 624 O O . TYR A 1 81 ? -8.327 7.499 12.151 1.00 94.00 81 TYR A O 1
ATOM 632 N N . SER A 1 82 ? -9.379 9.485 12.066 1.00 92.81 82 SER A N 1
ATOM 633 C CA . SER A 1 82 ? -9.483 9.691 13.516 1.00 92.81 82 SER A CA 1
ATOM 634 C C . SER A 1 82 ? -10.941 9.967 13.899 1.00 92.81 82 SER A C 1
ATOM 636 O O . SER A 1 82 ? -11.321 11.129 14.059 1.00 92.81 82 SER A O 1
ATOM 638 N N . PRO A 1 83 ? -11.799 8.932 13.991 1.00 88.56 83 PRO A N 1
ATOM 639 C CA . PRO A 1 83 ? -13.187 9.113 14.405 1.00 88.56 83 PRO A CA 1
ATOM 640 C C . PRO A 1 83 ? -13.256 9.592 15.866 1.00 88.56 83 PRO A C 1
ATOM 642 O O . PRO A 1 83 ? -12.344 9.310 16.639 1.00 88.56 83 PRO A O 1
ATOM 645 N N . PRO A 1 84 ? -14.349 10.243 16.309 1.00 89.75 84 PRO A N 1
ATOM 646 C CA . PRO A 1 84 ? -14.464 10.740 17.686 1.00 89.75 84 PRO A CA 1
ATOM 647 C C . PRO A 1 84 ? -14.292 9.675 18.785 1.00 89.75 84 PRO A C 1
ATOM 649 O O . PRO A 1 84 ? -13.940 10.002 19.913 1.00 89.75 84 PRO A O 1
ATOM 652 N N . SER A 1 85 ? -14.534 8.400 18.468 1.00 88.44 85 SER A N 1
ATOM 653 C CA . SER A 1 85 ? -14.320 7.260 19.368 1.00 88.44 85 SER A CA 1
ATOM 654 C C . SER A 1 85 ? -12.841 6.905 19.590 1.00 88.44 85 SER A C 1
ATOM 656 O O . SER A 1 85 ? -12.530 6.161 20.525 1.00 88.44 85 SER A O 1
ATOM 658 N N . ALA A 1 86 ? -11.929 7.420 18.758 1.00 88.50 86 ALA A N 1
ATOM 659 C CA . ALA A 1 86 ? -10.510 7.090 18.776 1.00 88.50 86 ALA A CA 1
ATOM 660 C C . ALA A 1 86 ? -9.783 7.747 19.959 1.00 88.50 86 ALA A C 1
ATOM 662 O O . ALA A 1 86 ? -9.257 8.851 19.863 1.00 88.50 86 ALA A O 1
ATOM 663 N N . THR A 1 87 ? -9.752 7.051 21.094 1.00 87.31 87 THR A N 1
ATOM 664 C CA . THR A 1 87 ? -9.196 7.551 22.366 1.00 87.31 87 THR A CA 1
ATOM 665 C C . THR A 1 87 ? -8.075 6.673 22.933 1.00 87.31 87 THR A C 1
ATOM 667 O O . THR A 1 87 ? -7.477 7.027 23.945 1.00 87.31 87 THR A O 1
ATOM 670 N N . GLN A 1 88 ? -7.760 5.538 22.295 1.00 86.75 88 GLN A N 1
ATOM 671 C CA . GLN A 1 88 ? -6.851 4.505 22.820 1.00 86.75 88 GLN A CA 1
ATOM 672 C C . GLN A 1 88 ? -5.508 4.388 22.073 1.00 86.75 88 GLN A C 1
ATOM 674 O O . GLN A 1 88 ? -4.810 3.381 22.214 1.00 86.75 88 GLN A O 1
ATOM 679 N N . GLY A 1 89 ? -5.144 5.389 21.267 1.00 87.50 89 GLY A N 1
ATOM 680 C CA . GLY A 1 89 ? -3.885 5.435 20.514 1.00 87.50 89 GLY A CA 1
ATOM 681 C C . GLY A 1 89 ? -4.066 5.274 19.005 1.00 87.50 89 GLY A C 1
ATOM 682 O O . GLY A 1 89 ? -5.140 5.558 18.473 1.00 87.50 89 GLY A O 1
ATOM 683 N N . THR A 1 90 ? -3.013 4.811 18.327 1.00 88.75 90 THR A N 1
ATOM 684 C CA . THR A 1 90 ? -2.919 4.798 16.859 1.00 88.75 90 THR A CA 1
ATOM 685 C C . THR A 1 90 ? -2.442 3.447 16.334 1.00 88.75 90 THR A C 1
ATOM 687 O O . THR A 1 90 ? -1.489 2.879 16.862 1.00 88.75 90 THR A O 1
ATOM 690 N N . VAL A 1 91 ? -3.071 2.964 15.263 1.00 90.12 91 VAL A N 1
ATOM 691 C CA . VAL A 1 91 ? -2.544 1.917 14.377 1.00 90.12 91 VAL A CA 1
ATOM 692 C C . VAL A 1 91 ? -2.047 2.608 13.111 1.00 90.12 91 VAL A C 1
ATOM 694 O O . VAL A 1 91 ? -2.774 3.407 12.527 1.00 90.12 91 VAL A O 1
ATOM 697 N N . SER A 1 92 ? -0.815 2.340 12.686 1.00 88.56 92 SER A N 1
ATOM 698 C CA . SER A 1 92 ? -0.247 2.985 11.499 1.00 88.56 92 SER A CA 1
ATOM 699 C C . SER A 1 92 ? 0.271 1.953 10.507 1.00 88.56 92 SER A C 1
ATOM 701 O O . SER A 1 92 ? 1.009 1.043 10.882 1.00 88.56 92 SER A O 1
ATOM 703 N N . PHE A 1 93 ? -0.098 2.114 9.240 1.00 88.12 93 PHE A N 1
ATOM 704 C CA . PHE A 1 93 ? 0.508 1.425 8.111 1.00 88.12 93 PHE A CA 1
ATOM 705 C C . PHE A 1 93 ? 1.644 2.302 7.596 1.00 88.12 93 PHE A C 1
ATOM 707 O O . PHE A 1 93 ? 1.426 3.405 7.098 1.00 88.12 93 PHE A O 1
ATOM 714 N N . VAL A 1 94 ? 2.874 1.840 7.782 1.00 76.38 94 VAL A N 1
ATOM 715 C CA . VAL A 1 94 ? 4.078 2.638 7.561 1.00 76.38 94 VAL A CA 1
ATOM 716 C C . VAL A 1 94 ? 5.020 1.864 6.653 1.00 76.38 94 VAL A C 1
ATOM 718 O O . VAL A 1 94 ? 5.207 0.666 6.846 1.00 76.38 94 VAL A O 1
ATOM 721 N N . GLY A 1 95 ? 5.638 2.553 5.693 1.00 65.25 95 GLY A N 1
ATOM 722 C CA . GLY A 1 95 ? 6.701 1.970 4.870 1.00 65.25 95 GLY A CA 1
ATOM 723 C C . GLY A 1 95 ? 6.263 1.447 3.505 1.00 65.25 95 GLY A C 1
ATOM 724 O O . GLY A 1 95 ? 7.037 0.738 2.871 1.00 65.25 95 GLY A O 1
ATOM 725 N N . SER A 1 96 ? 5.075 1.819 3.016 1.00 79.38 96 SER A N 1
ATOM 726 C CA . SER A 1 96 ? 4.818 1.732 1.577 1.00 79.38 96 SER A CA 1
ATOM 727 C C . SER A 1 96 ? 5.555 2.877 0.892 1.00 79.38 96 SER A C 1
ATOM 729 O O . SER A 1 96 ? 5.250 4.037 1.145 1.00 79.38 96 SER A O 1
ATOM 731 N N . HIS A 1 97 ? 6.562 2.567 0.090 1.00 88.75 97 HIS A N 1
ATOM 732 C CA . HIS A 1 97 ? 7.275 3.537 -0.737 1.00 88.75 97 HIS A CA 1
ATOM 733 C C . HIS A 1 97 ? 6.605 3.643 -2.118 1.00 88.75 97 HIS A C 1
ATOM 735 O O . HIS A 1 97 ? 5.757 2.821 -2.474 1.00 88.75 97 HIS A O 1
ATOM 741 N N . LEU A 1 98 ? 6.900 4.710 -2.859 1.00 92.88 98 LEU A N 1
ATOM 742 C CA . LEU A 1 98 ? 6.311 4.953 -4.184 1.00 92.88 98 LEU A CA 1
ATOM 743 C C . LEU A 1 98 ? 7.305 4.735 -5.318 1.00 92.88 98 LEU A C 1
ATOM 745 O O . LEU A 1 98 ? 6.893 4.690 -6.476 1.00 92.88 98 LEU A O 1
ATOM 749 N N . ASP A 1 99 ? 8.593 4.637 -5.009 1.00 92.75 99 ASP A N 1
ATOM 750 C CA . ASP A 1 99 ? 9.602 4.331 -5.997 1.00 92.75 99 ASP A CA 1
ATOM 751 C C . ASP A 1 99 ? 9.607 2.840 -6.357 1.00 92.75 99 ASP A C 1
ATOM 753 O O . ASP A 1 99 ? 8.920 2.005 -5.773 1.00 92.75 99 ASP A O 1
ATOM 757 N N . CYS A 1 100 ? 10.346 2.493 -7.399 1.00 92.81 100 CYS A N 1
ATOM 758 C CA . CYS A 1 100 ? 10.527 1.113 -7.811 1.00 92.81 100 CYS A CA 1
ATOM 759 C C . CYS A 1 100 ? 11.934 0.905 -8.362 1.00 92.81 100 CYS A C 1
ATOM 761 O O . CYS A 1 100 ? 12.617 1.841 -8.786 1.00 92.81 100 CYS A O 1
ATOM 763 N N . VAL A 1 101 ? 12.396 -0.342 -8.377 1.00 91.88 101 VAL A N 1
ATOM 764 C CA . VAL A 1 101 ? 13.667 -0.664 -9.032 1.00 91.88 101 VAL A CA 1
ATOM 765 C C . VAL A 1 101 ? 13.548 -0.497 -10.552 1.00 91.88 101 VAL A C 1
ATOM 767 O O . VAL A 1 101 ? 12.457 -0.673 -11.105 1.00 91.88 101 VAL A O 1
ATOM 770 N N . PRO A 1 102 ? 14.656 -0.211 -11.261 1.00 94.31 102 PRO A N 1
ATOM 771 C CA . PRO A 1 102 ? 14.618 -0.111 -12.710 1.00 94.31 102 PRO A CA 1
ATOM 772 C C . PRO A 1 102 ? 14.034 -1.355 -13.391 1.00 94.31 102 PRO A C 1
ATOM 774 O O . PRO A 1 102 ? 14.226 -2.485 -12.935 1.00 94.31 102 PRO A O 1
ATOM 777 N N . ALA A 1 103 ? 13.349 -1.150 -14.512 1.00 94.88 103 ALA A N 1
ATOM 778 C CA . ALA A 1 103 ? 12.851 -2.223 -15.366 1.00 94.88 103 ALA A CA 1
ATOM 779 C C . ALA A 1 103 ? 13.435 -2.077 -16.773 1.00 94.88 103 ALA A C 1
ATOM 781 O O . ALA A 1 103 ? 13.540 -0.966 -17.294 1.00 94.88 103 ALA A O 1
ATOM 782 N N . ASN A 1 104 ? 13.814 -3.196 -17.390 1.00 93.81 104 ASN A N 1
ATOM 783 C CA . ASN A 1 104 ? 14.223 -3.226 -18.789 1.00 93.81 104 ASN A CA 1
ATOM 784 C C . ASN A 1 104 ? 13.064 -3.760 -19.647 1.00 93.81 104 ASN A C 1
ATOM 786 O O . ASN A 1 104 ? 12.823 -4.962 -19.619 1.00 93.81 104 ASN A O 1
ATOM 790 N N . PRO A 1 105 ? 12.365 -2.928 -20.441 1.00 95.50 105 PRO A N 1
ATOM 791 C CA . PRO A 1 105 ? 11.253 -3.398 -21.267 1.00 95.50 105 PRO A CA 1
ATOM 792 C C . PRO A 1 105 ? 11.614 -4.524 -22.245 1.00 95.50 105 PRO A C 1
ATOM 794 O O . PRO A 1 105 ? 10.729 -5.270 -22.644 1.00 95.50 105 PRO A O 1
ATOM 797 N N . GLU A 1 106 ? 12.888 -4.665 -22.628 1.00 95.62 106 GLU A N 1
ATOM 798 C CA . GLU A 1 106 ? 13.343 -5.706 -23.560 1.00 95.62 106 GLU A CA 1
ATOM 799 C C . GLU A 1 106 ? 13.347 -7.115 -22.952 1.00 95.62 106 GLU A C 1
ATOM 801 O O . GLU A 1 106 ? 13.265 -8.097 -23.687 1.00 95.62 106 GLU A O 1
ATOM 806 N N . THR A 1 107 ? 13.454 -7.234 -21.625 1.00 95.75 107 THR A N 1
ATOM 807 C CA . THR A 1 107 ? 13.466 -8.530 -20.923 1.00 95.75 107 THR A CA 1
ATOM 808 C C . THR A 1 107 ? 12.096 -8.916 -20.370 1.00 95.75 107 THR A C 1
ATOM 810 O O . THR A 1 107 ? 11.919 -10.014 -19.843 1.00 95.75 107 THR A O 1
ATOM 813 N N . TRP A 1 108 ? 11.104 -8.036 -20.520 1.00 97.12 108 TRP A N 1
ATOM 814 C CA . TRP A 1 108 ? 9.736 -8.284 -20.098 1.00 97.12 108 TRP A CA 1
ATOM 815 C C . TRP A 1 108 ? 8.876 -8.803 -21.251 1.00 97.12 108 TRP A C 1
ATOM 817 O O . TRP A 1 108 ? 8.949 -8.332 -22.381 1.00 97.12 108 TRP A O 1
ATOM 827 N N . GLU A 1 109 ? 7.979 -9.734 -20.942 1.00 97.62 109 GLU A N 1
ATOM 828 C CA . GLU A 1 109 ? 6.960 -10.221 -21.877 1.00 97.62 109 GLU A CA 1
ATOM 829 C C . GLU A 1 109 ? 5.819 -9.208 -22.064 1.00 97.62 109 GLU A C 1
ATOM 831 O O . GLU A 1 109 ? 5.111 -9.221 -23.071 1.00 97.62 109 GLU A O 1
ATOM 836 N N . ARG A 1 110 ? 5.612 -8.340 -21.067 1.00 97.50 110 ARG A N 1
ATOM 837 C CA . ARG A 1 110 ? 4.571 -7.303 -21.013 1.00 97.50 110 ARG A CA 1
ATOM 838 C C . ARG A 1 110 ? 5.238 -5.968 -20.729 1.00 97.50 110 ARG A C 1
ATOM 840 O O . ARG A 1 110 ? 6.275 -5.928 -20.084 1.00 97.50 110 ARG A O 1
ATOM 847 N N . ASN A 1 111 ? 4.641 -4.860 -21.152 1.00 98.06 111 ASN A N 1
ATOM 848 C CA . ASN A 1 111 ? 5.215 -3.553 -20.834 1.00 98.06 111 ASN A CA 1
ATOM 849 C C . ASN A 1 111 ? 5.272 -3.357 -19.296 1.00 98.06 111 ASN A C 1
ATOM 851 O O . ASN A 1 111 ? 4.209 -3.354 -18.674 1.00 98.06 111 ASN A O 1
ATOM 855 N N . PRO A 1 112 ? 6.460 -3.167 -18.681 1.00 98.06 112 PRO A N 1
ATOM 856 C CA . PRO A 1 112 ? 6.582 -3.011 -17.228 1.00 98.06 112 PRO A CA 1
ATOM 857 C C . PRO A 1 112 ? 5.857 -1.777 -16.687 1.00 98.06 112 PRO A C 1
ATOM 859 O O . PRO A 1 112 ? 5.435 -1.778 -15.533 1.00 98.06 112 PRO A O 1
ATOM 862 N N . PHE A 1 113 ? 5.691 -0.748 -17.521 1.00 98.50 113 PHE A N 1
ATOM 863 C CA . PHE A 1 113 ? 5.130 0.558 -17.168 1.00 98.50 113 PHE A CA 1
ATOM 864 C C . PHE A 1 113 ? 3.639 0.677 -17.507 1.00 98.50 113 PHE A C 1
ATOM 866 O O . PHE A 1 113 ? 3.074 1.768 -17.552 1.00 98.50 113 PHE A O 1
ATOM 873 N N . LYS A 1 114 ? 2.975 -0.447 -17.792 1.00 98.50 114 LYS A N 1
ATOM 874 C CA . LYS A 1 114 ? 1.534 -0.505 -18.030 1.00 98.50 114 LYS A CA 1
ATOM 875 C C . LYS A 1 114 ? 0.957 -1.731 -17.344 1.00 98.50 114 LYS A C 1
ATOM 877 O O . LYS A 1 114 ? 1.339 -2.855 -17.660 1.00 98.50 114 LYS A O 1
ATOM 882 N N . LEU A 1 115 ? -0.034 -1.516 -16.479 1.00 98.56 115 LEU A N 1
ATOM 883 C CA . LEU A 1 115 ? -0.721 -2.625 -15.831 1.00 98.56 115 LEU A CA 1
ATOM 884 C C . LEU A 1 115 ? -1.369 -3.532 -16.883 1.00 98.56 115 LEU A C 1
ATOM 886 O O . LEU A 1 115 ? -2.166 -3.079 -17.710 1.00 98.56 115 LEU A O 1
ATOM 890 N N . THR A 1 116 ? -1.024 -4.814 -16.840 1.00 98.62 116 THR A N 1
ATOM 891 C CA . THR A 1 116 ? -1.605 -5.844 -17.703 1.00 98.62 116 THR A CA 1
ATOM 892 C C . THR A 1 116 ? -2.254 -6.905 -16.828 1.00 98.62 116 THR A C 1
ATOM 894 O O . THR A 1 116 ? -1.581 -7.534 -16.017 1.00 98.62 116 THR A O 1
ATOM 897 N N . GLN A 1 117 ? -3.563 -7.099 -16.978 1.00 98.31 117 GLN A N 1
ATOM 898 C CA . GLN A 1 117 ? -4.302 -8.110 -16.228 1.00 98.31 117 GLN A CA 1
ATOM 899 C C . GLN A 1 117 ? -4.505 -9.374 -17.065 1.00 98.31 117 GLN A C 1
ATOM 901 O O . GLN A 1 117 ? -5.047 -9.312 -18.168 1.00 98.31 117 GLN A O 1
ATOM 906 N N . GLU A 1 118 ? -4.143 -10.524 -16.500 1.00 98.00 118 GLU A N 1
ATOM 907 C CA . GLU A 1 118 ? -4.383 -11.847 -17.077 1.00 98.00 118 GLU A CA 1
ATOM 908 C C . GLU A 1 118 ? -4.946 -12.784 -16.008 1.00 98.00 118 GLU A C 1
ATOM 910 O O . GLU A 1 118 ? -4.228 -13.332 -15.167 1.00 98.00 118 GLU A O 1
ATOM 915 N N . GLY A 1 119 ? -6.269 -12.953 -16.023 1.00 97.56 119 GLY A N 1
ATOM 916 C CA . GLY A 1 119 ? -6.971 -13.675 -14.966 1.00 97.56 119 GLY A CA 1
ATOM 917 C C . GLY A 1 119 ? -6.747 -13.011 -13.605 1.00 97.56 119 GLY A C 1
ATOM 918 O O . GLY A 1 119 ? -7.093 -11.844 -13.414 1.00 97.56 119 GLY A O 1
ATOM 919 N N . ASP A 1 120 ? -6.167 -13.766 -12.670 1.00 97.56 120 ASP A N 1
ATOM 920 C CA . ASP A 1 120 ? -5.855 -13.297 -11.314 1.00 97.56 120 ASP A CA 1
ATOM 921 C C . ASP A 1 120 ? -4.558 -12.473 -11.234 1.00 97.56 120 ASP A C 1
ATOM 923 O O . ASP A 1 120 ? -4.316 -11.806 -10.231 1.00 97.56 120 ASP A O 1
ATOM 927 N N . LYS A 1 121 ? -3.710 -12.510 -12.268 1.00 98.12 121 LYS A N 1
ATOM 928 C CA . LYS A 1 121 ? -2.394 -11.865 -12.243 1.00 98.12 121 LYS A CA 1
ATOM 929 C C . LYS A 1 121 ? -2.460 -10.445 -12.788 1.00 98.12 121 LYS A C 1
ATOM 931 O O . LYS A 1 121 ? -2.986 -10.208 -13.875 1.00 98.12 121 LYS A O 1
ATOM 936 N N . LEU A 1 122 ? -1.883 -9.515 -12.037 1.00 98.38 122 LEU A N 1
ATOM 937 C CA . LEU A 1 122 ? -1.763 -8.099 -12.360 1.00 98.38 122 LEU A CA 1
ATOM 938 C C . LEU A 1 122 ? -0.282 -7.774 -12.559 1.00 98.38 122 LEU A C 1
ATOM 940 O O . LEU A 1 122 ? 0.443 -7.596 -11.585 1.00 98.38 122 LEU A O 1
ATOM 944 N N . TYR A 1 123 ? 0.165 -7.749 -13.813 1.00 98.44 123 TYR A N 1
ATOM 945 C CA . TYR A 1 123 ? 1.562 -7.551 -14.200 1.00 98.44 123 TYR A CA 1
ATOM 946 C C . TYR A 1 123 ? 1.932 -6.071 -14.299 1.00 98.44 123 TYR A C 1
ATOM 948 O O . TYR A 1 123 ? 1.176 -5.276 -14.864 1.00 98.44 123 TYR A O 1
ATOM 956 N N . GLY A 1 124 ? 3.125 -5.730 -13.819 1.00 97.94 124 GLY A N 1
ATOM 957 C CA . GLY A 1 124 ? 3.708 -4.391 -13.882 1.00 97.94 124 GLY A CA 1
ATOM 958 C C . GLY A 1 124 ? 4.796 -4.207 -12.826 1.00 97.94 124 GLY A C 1
ATOM 959 O O . GLY A 1 124 ? 4.742 -4.827 -11.760 1.00 97.94 124 GLY A O 1
ATOM 960 N N . ARG A 1 125 ? 5.786 -3.354 -13.098 1.00 97.81 125 ARG A N 1
ATOM 961 C CA . ARG A 1 125 ? 6.849 -3.052 -12.129 1.00 97.81 125 ARG A CA 1
ATOM 962 C C . ARG A 1 125 ? 6.249 -2.370 -10.898 1.00 97.81 125 ARG A C 1
ATOM 964 O O . ARG A 1 125 ? 5.550 -1.376 -11.025 1.00 97.81 125 ARG A O 1
ATOM 971 N N . GLY A 1 126 ? 6.530 -2.893 -9.710 1.00 95.06 126 GLY A N 1
ATOM 972 C CA . GLY A 1 126 ? 6.034 -2.366 -8.439 1.00 95.06 126 GLY A CA 1
ATOM 973 C C . GLY A 1 126 ? 4.639 -2.855 -8.043 1.00 95.06 126 GLY A C 1
ATOM 974 O O . GLY A 1 126 ? 4.086 -2.398 -7.044 1.00 95.06 126 GLY A O 1
ATOM 975 N N . THR A 1 127 ? 4.048 -3.794 -8.787 1.00 96.06 127 THR A N 1
ATOM 976 C CA . THR A 1 127 ? 2.781 -4.440 -8.395 1.00 96.06 127 THR A CA 1
ATOM 977 C C . THR A 1 127 ? 2.903 -5.234 -7.092 1.00 96.06 127 THR A C 1
ATOM 979 O O . THR A 1 127 ? 1.938 -5.287 -6.329 1.00 96.06 127 THR A O 1
ATOM 982 N N . THR A 1 128 ? 4.078 -5.794 -6.805 1.00 93.00 128 THR A N 1
ATOM 983 C CA . THR A 1 128 ? 4.436 -6.449 -5.540 1.00 93.00 128 THR A CA 1
ATOM 984 C C . THR A 1 128 ? 5.289 -5.542 -4.648 1.00 93.00 128 THR A C 1
ATOM 986 O O . THR A 1 128 ? 5.117 -5.605 -3.435 1.00 93.00 128 THR A O 1
ATOM 989 N N . ASP A 1 129 ? 6.151 -4.674 -5.197 1.00 90.75 129 ASP A N 1
ATOM 990 C CA . ASP A 1 129 ? 6.995 -3.761 -4.397 1.00 90.75 129 ASP A CA 1
ATOM 991 C C . ASP A 1 129 ? 6.929 -2.279 -4.821 1.00 90.75 129 ASP A C 1
ATOM 993 O O . ASP A 1 129 ? 7.653 -1.832 -5.705 1.00 90.75 129 ASP A O 1
ATOM 997 N N . CYS A 1 130 ? 6.077 -1.460 -4.211 1.00 92.00 130 CYS A N 1
ATOM 998 C CA . CYS A 1 130 ? 4.943 -1.874 -3.376 1.00 92.00 130 CYS A CA 1
ATOM 999 C C . CYS A 1 130 ? 3.667 -1.088 -3.717 1.00 92.00 130 CYS A C 1
ATOM 1001 O O . CYS A 1 130 ? 2.761 -0.937 -2.896 1.00 92.00 130 CYS A O 1
ATOM 1003 N N . LEU A 1 131 ? 3.550 -0.611 -4.960 1.00 96.25 131 LEU A N 1
ATOM 1004 C CA . LEU A 1 131 ? 2.392 0.144 -5.448 1.00 96.25 131 LEU A CA 1
ATOM 1005 C C . LEU A 1 131 ? 1.089 -0.668 -5.374 1.00 96.25 131 LEU A C 1
ATOM 1007 O O . LEU A 1 131 ? 0.018 -0.090 -5.178 1.00 96.25 131 LEU A O 1
ATOM 1011 N N . GLY A 1 132 ? 1.166 -2.002 -5.444 1.00 96.56 132 GLY A N 1
ATOM 1012 C CA . GLY A 1 132 ? 0.037 -2.883 -5.132 1.00 96.56 132 GLY A CA 1
ATOM 1013 C C . GLY A 1 132 ? -0.465 -2.731 -3.694 1.00 96.56 132 GLY A C 1
ATOM 1014 O O . GLY A 1 132 ? -1.675 -2.686 -3.477 1.00 96.56 132 GLY A O 1
ATOM 1015 N N . HIS A 1 133 ? 0.431 -2.592 -2.714 1.00 95.75 133 HIS A N 1
ATOM 1016 C CA . HIS A 1 133 ? 0.084 -2.319 -1.312 1.00 95.75 133 HIS A CA 1
ATOM 1017 C C . HIS A 1 133 ? -0.398 -0.891 -1.108 1.00 95.75 133 HIS A C 1
ATOM 1019 O O . HIS A 1 133 ? -1.347 -0.676 -0.359 1.00 95.75 133 HIS A O 1
ATOM 1025 N N . VAL A 1 134 ? 0.197 0.076 -1.808 1.00 96.94 134 VAL A N 1
ATOM 1026 C CA . VAL A 1 134 ? -0.258 1.474 -1.788 1.00 96.94 134 VAL A CA 1
ATOM 1027 C C . VAL A 1 134 ? -1.712 1.565 -2.252 1.00 96.94 134 VAL A C 1
ATOM 1029 O O . VAL A 1 134 ? -2.537 2.174 -1.568 1.00 96.94 134 VAL A O 1
ATOM 1032 N N . ALA A 1 135 ? -2.062 0.923 -3.371 1.00 97.88 135 ALA A N 1
ATOM 1033 C CA . ALA A 1 135 ? -3.438 0.893 -3.867 1.00 97.88 135 ALA A CA 1
ATOM 1034 C C . ALA A 1 135 ? -4.391 0.177 -2.892 1.00 97.88 135 ALA A C 1
ATOM 1036 O O . ALA A 1 135 ? -5.506 0.647 -2.663 1.00 97.88 135 ALA A O 1
ATOM 1037 N N . LEU A 1 136 ? -3.939 -0.921 -2.274 1.00 97.56 136 LEU A N 1
ATOM 1038 C CA . LEU A 1 136 ? -4.694 -1.682 -1.274 1.00 97.56 136 LEU A CA 1
ATOM 1039 C C . LEU A 1 136 ? -5.014 -0.829 -0.039 1.00 97.56 136 LEU A C 1
ATOM 1041 O O . LEU A 1 136 ? -6.164 -0.761 0.387 1.00 97.56 136 LEU A O 1
ATOM 1045 N N . ILE A 1 137 ? -4.010 -0.170 0.542 1.00 96.69 137 ILE A N 1
ATOM 1046 C CA . ILE A 1 137 ? -4.194 0.645 1.749 1.00 96.69 137 ILE A CA 1
ATOM 1047 C C . ILE A 1 137 ? -4.995 1.911 1.416 1.00 96.69 137 ILE A C 1
ATOM 1049 O O . ILE A 1 137 ? -5.836 2.332 2.206 1.00 96.69 137 ILE A O 1
ATOM 1053 N N . THR A 1 138 ? -4.834 2.479 0.221 1.00 97.88 138 THR A N 1
ATOM 1054 C CA . THR A 1 138 ? -5.680 3.594 -0.235 1.00 97.88 138 THR A CA 1
ATOM 1055 C C . THR A 1 138 ? -7.156 3.184 -0.280 1.00 97.88 138 THR A C 1
ATOM 1057 O O . THR A 1 138 ? -8.008 3.911 0.232 1.00 97.88 138 THR A O 1
ATOM 1060 N N . ASP A 1 139 ? -7.467 1.992 -0.804 1.00 98.00 139 ASP A N 1
ATOM 1061 C CA . ASP A 1 139 ? -8.832 1.446 -0.789 1.00 98.00 139 ASP A CA 1
ATOM 1062 C C . ASP A 1 139 ? -9.367 1.245 0.637 1.00 98.00 139 ASP A C 1
ATOM 1064 O O . ASP A 1 139 ? -10.525 1.565 0.912 1.00 98.00 139 ASP A O 1
ATOM 1068 N N . LEU A 1 140 ? -8.518 0.784 1.563 1.00 97.06 140 LEU A N 1
ATOM 1069 C CA . LEU A 1 140 ? -8.867 0.630 2.977 1.00 97.06 140 LEU A CA 1
ATOM 1070 C C . LEU A 1 140 ? -9.307 1.969 3.585 1.00 97.06 140 LEU A C 1
ATOM 1072 O O . LEU A 1 140 ? -10.331 2.027 4.263 1.00 97.06 140 LEU A O 1
ATOM 1076 N N . PHE A 1 141 ? -8.579 3.055 3.321 1.00 97.62 141 PHE A N 1
ATOM 1077 C CA . PHE A 1 141 ? -8.928 4.383 3.836 1.00 97.62 141 PHE A CA 1
ATOM 1078 C C . PHE A 1 141 ? -10.207 4.950 3.219 1.00 97.62 141 PHE A C 1
ATOM 1080 O O . PHE A 1 141 ? -11.011 5.550 3.935 1.00 97.62 141 PHE A O 1
ATOM 1087 N N . ILE A 1 142 ? -10.444 4.709 1.929 1.00 97.75 142 ILE A N 1
ATOM 1088 C CA . ILE A 1 142 ? -11.717 5.061 1.289 1.00 97.75 142 ILE A CA 1
ATOM 1089 C C . ILE A 1 142 ? -12.868 4.285 1.949 1.00 97.75 142 ILE A C 1
ATOM 1091 O O . ILE A 1 142 ? -13.869 4.885 2.334 1.00 97.75 142 ILE A O 1
ATOM 1095 N N . GLN A 1 143 ? -12.702 2.982 2.196 1.00 97.06 143 GLN A N 1
ATOM 1096 C CA . GLN A 1 143 ? -13.698 2.157 2.893 1.00 97.06 143 GLN A CA 1
ATOM 1097 C C . GLN A 1 143 ? -13.953 2.628 4.334 1.00 97.06 143 GLN A C 1
ATOM 1099 O O . GLN A 1 143 ? -15.103 2.655 4.778 1.00 97.06 143 GLN A O 1
ATOM 1104 N N . LEU A 1 144 ? -12.912 3.031 5.073 1.00 94.12 144 LEU A N 1
ATOM 1105 C CA . LEU A 1 144 ? -13.058 3.640 6.402 1.00 94.12 144 LEU A CA 1
ATOM 1106 C C . LEU A 1 144 ? -13.856 4.946 6.328 1.00 94.12 144 LEU A C 1
ATOM 1108 O O . LEU A 1 144 ? -14.714 5.197 7.176 1.00 94.12 144 LEU A O 1
ATOM 1112 N N . ALA A 1 145 ? -13.624 5.758 5.298 1.00 95.38 145 ALA A N 1
ATOM 1113 C CA . ALA A 1 145 ? -14.339 7.009 5.105 1.00 95.38 145 ALA A CA 1
ATOM 1114 C C . ALA A 1 145 ? -15.808 6.830 4.699 1.00 95.38 145 ALA A C 1
ATOM 1116 O O . ALA A 1 145 ? -16.665 7.597 5.145 1.00 95.38 145 ALA A O 1
ATOM 1117 N N . GLU A 1 146 ? -16.097 5.825 3.872 1.00 94.56 146 GLU A N 1
ATOM 1118 C CA . GLU A 1 146 ? -17.443 5.463 3.420 1.00 94.56 146 GLU A CA 1
ATOM 1119 C C . GLU A 1 146 ? -18.266 4.852 4.566 1.00 94.56 146 GLU A C 1
ATOM 1121 O O . GLU A 1 146 ? -19.411 5.248 4.787 1.00 94.56 146 GLU A O 1
ATOM 1126 N N . LYS A 1 147 ? -17.676 3.925 5.333 1.00 93.75 147 LYS A N 1
ATOM 1127 C CA . LYS A 1 147 ? -18.371 3.166 6.391 1.00 93.75 147 LYS A CA 1
ATOM 1128 C C . LYS A 1 147 ? -18.383 3.859 7.750 1.00 93.75 147 LYS A C 1
ATOM 1130 O O . LYS A 1 147 ? -19.267 3.587 8.557 1.00 93.75 147 LYS A O 1
ATOM 1135 N N . LYS A 1 148 ? -17.407 4.732 8.010 1.00 92.12 148 LYS A N 1
ATOM 1136 C CA . LYS A 1 148 ? -17.231 5.497 9.257 1.00 92.12 148 LYS A CA 1
ATOM 1137 C C . LYS A 1 148 ? -17.340 4.642 10.538 1.00 92.12 148 LYS A C 1
ATOM 1139 O O . LYS A 1 148 ? -18.100 5.004 11.439 1.00 92.12 148 LYS A O 1
ATOM 1144 N N . PRO A 1 149 ? -16.621 3.508 10.641 1.00 90.12 149 PRO A N 1
ATOM 1145 C CA . PRO A 1 149 ? -16.709 2.652 11.818 1.00 90.12 149 PRO A CA 1
ATOM 1146 C C . PRO A 1 149 ? -16.219 3.370 13.090 1.00 90.12 149 PRO A C 1
ATOM 1148 O O . PRO A 1 149 ? -15.240 4.116 13.038 1.00 90.12 149 PRO A O 1
ATOM 1151 N N . PRO A 1 150 ? -16.834 3.125 14.259 1.00 87.31 150 PRO A N 1
ATOM 1152 C CA . PRO A 1 150 ? -16.444 3.769 15.510 1.00 87.31 150 PRO A CA 1
ATOM 1153 C C . PRO A 1 150 ? -15.189 3.108 16.105 1.00 87.31 150 PRO A C 1
ATOM 1155 O O . PRO A 1 150 ? -15.258 2.400 17.111 1.00 87.31 150 PRO A O 1
ATOM 1158 N N . LEU A 1 151 ? -14.032 3.309 15.471 1.00 87.69 151 LEU A N 1
ATOM 1159 C CA . LEU A 1 151 ? -12.769 2.739 15.938 1.00 87.69 151 LEU A CA 1
ATOM 1160 C C . LEU A 1 151 ? -12.310 3.398 17.246 1.00 87.69 151 LEU A C 1
ATOM 1162 O O . LEU A 1 151 ? -12.372 4.619 17.391 1.00 87.69 151 LEU A O 1
ATOM 1166 N N . LYS A 1 152 ? -11.807 2.598 18.190 1.00 86.19 152 LYS A N 1
ATOM 1167 C CA . LYS A 1 152 ? -11.215 3.043 19.464 1.00 86.19 152 LYS A CA 1
ATOM 1168 C C . LYS A 1 152 ? -9.813 3.635 19.301 1.00 86.19 152 LYS A C 1
ATOM 1170 O O . LYS A 1 152 ? -9.314 4.274 20.227 1.00 86.19 152 LYS A O 1
ATOM 1175 N N . ARG A 1 153 ? -9.178 3.439 18.144 1.00 88.75 153 ARG A N 1
ATOM 1176 C CA . ARG A 1 153 ? -7.839 3.933 17.787 1.00 88.75 153 ARG A CA 1
ATOM 1177 C C . ARG A 1 153 ? -7.891 4.672 16.455 1.00 88.75 153 ARG A C 1
ATOM 1179 O O . ARG A 1 153 ? -8.682 4.308 15.586 1.00 88.75 153 ARG A O 1
ATOM 1186 N N . SER A 1 154 ? -7.040 5.679 16.296 1.00 84.94 154 SER A N 1
ATOM 1187 C CA . SER A 1 154 ? -6.836 6.333 15.005 1.00 84.94 154 SER A CA 1
ATOM 1188 C C . SER A 1 154 ? -6.083 5.402 14.063 1.00 84.94 154 SER A C 1
ATOM 1190 O O . SER A 1 154 ? -5.260 4.601 14.508 1.00 84.94 154 SER A O 1
ATOM 1192 N N . VAL A 1 155 ? -6.338 5.520 12.765 1.00 87.81 155 VAL A N 1
ATOM 1193 C CA . VAL A 1 155 ? -5.645 4.749 11.729 1.00 87.81 155 VAL A CA 1
ATOM 1194 C C . VAL A 1 155 ? -4.908 5.714 10.815 1.00 87.81 155 VAL A C 1
ATOM 1196 O O . VAL A 1 155 ? -5.516 6.651 10.302 1.00 87.81 155 VAL A O 1
ATOM 1199 N N . TYR A 1 156 ? -3.611 5.497 10.617 1.00 89.31 156 TYR A N 1
ATOM 1200 C CA . TYR A 1 156 ? -2.786 6.304 9.716 1.00 89.31 156 TYR A CA 1
ATOM 1201 C C . TYR A 1 156 ? -2.142 5.445 8.626 1.00 89.31 156 TYR A C 1
ATOM 1203 O O . TYR A 1 156 ? -1.852 4.270 8.839 1.00 89.31 156 TYR A O 1
ATOM 1211 N N . PHE A 1 157 ? -1.951 6.026 7.445 1.00 87.50 157 PHE A N 1
ATOM 1212 C CA . PHE A 1 157 ? -1.126 5.475 6.377 1.00 87.50 157 PHE A CA 1
ATOM 1213 C C . PHE A 1 157 ? -0.093 6.518 5.979 1.00 87.50 157 PHE A C 1
ATOM 1215 O O . PHE A 1 157 ? -0.458 7.628 5.598 1.00 87.50 157 PHE A O 1
ATOM 1222 N N . SER A 1 158 ? 1.184 6.166 6.083 1.00 80.12 158 SER A N 1
ATOM 1223 C CA . SER A 1 158 ? 2.295 7.038 5.717 1.00 80.12 158 SER A CA 1
ATOM 1224 C C . SER A 1 158 ? 3.139 6.376 4.639 1.00 80.12 158 SER A C 1
ATOM 1226 O O . SER A 1 158 ? 3.777 5.345 4.883 1.00 80.12 158 SER A O 1
ATOM 1228 N N . VAL A 1 159 ? 3.200 7.021 3.477 1.00 70.44 159 VAL A N 1
ATOM 1229 C CA . VAL A 1 159 ? 4.264 6.774 2.506 1.00 70.44 159 VAL A CA 1
ATOM 1230 C C . VAL A 1 159 ? 5.511 7.487 3.010 1.00 70.44 159 VAL A C 1
ATOM 1232 O O . VAL A 1 159 ? 5.455 8.682 3.296 1.00 70.44 159 VAL A O 1
ATOM 1235 N N . LEU A 1 160 ? 6.607 6.755 3.192 1.00 54.94 160 LEU A N 1
ATOM 1236 C CA . LEU A 1 160 ? 7.822 7.291 3.804 1.00 54.94 160 LEU A CA 1
ATOM 1237 C C . LEU A 1 160 ? 8.929 7.575 2.792 1.00 54.94 160 LEU A C 1
ATOM 1239 O O . LEU A 1 160 ? 9.037 6.921 1.760 1.00 54.94 160 LEU A O 1
ATOM 1243 N N . ASN A 1 161 ? 9.808 8.498 3.183 1.00 46.19 161 ASN A N 1
ATOM 1244 C CA . ASN A 1 161 ? 10.984 8.888 2.423 1.00 46.19 161 ASN A CA 1
ATOM 1245 C C . ASN A 1 161 ? 12.004 7.738 2.349 1.00 46.19 161 ASN A C 1
ATOM 1247 O O . ASN A 1 161 ? 12.330 7.118 3.367 1.00 46.19 161 ASN A O 1
ATOM 1251 N N . THR A 1 162 ? 12.601 7.523 1.178 1.00 47.38 162 THR A N 1
ATOM 1252 C CA . THR A 1 162 ? 13.835 6.739 1.050 1.00 47.38 162 THR A CA 1
ATOM 1253 C C . THR A 1 162 ? 14.960 7.452 1.806 1.00 47.38 162 THR A C 1
ATOM 1255 O O . THR A 1 162 ? 15.347 8.567 1.447 1.00 47.38 162 THR A O 1
ATOM 1258 N N . ARG A 1 163 ? 15.505 6.843 2.868 1.00 38.38 163 ARG A N 1
ATOM 1259 C CA . ARG A 1 163 ? 16.699 7.375 3.545 1.00 38.38 163 ARG A CA 1
ATOM 1260 C C . ARG A 1 163 ? 17.948 7.021 2.736 1.00 38.38 163 ARG A C 1
ATOM 1262 O O . ARG A 1 163 ? 18.400 5.884 2.767 1.00 38.38 163 ARG A O 1
ATOM 1269 N N . GLY A 1 164 ? 18.518 8.020 2.067 1.00 45.25 164 GLY A N 1
ATOM 1270 C CA . GLY A 1 164 ? 19.792 7.924 1.349 1.00 45.25 164 GLY A CA 1
ATOM 1271 C C . GLY A 1 164 ? 19.638 7.997 -0.175 1.00 45.25 164 GLY A C 1
ATOM 1272 O O . GLY A 1 164 ? 18.531 7.860 -0.688 1.00 45.25 164 GLY A O 1
ATOM 1273 N N . PRO A 1 165 ? 20.732 8.251 -0.917 1.00 42.56 165 PRO A N 1
ATOM 1274 C CA . PRO A 1 165 ? 20.672 8.366 -2.370 1.00 42.56 165 PRO A CA 1
ATOM 1275 C C . PRO A 1 165 ? 20.376 7.029 -3.071 1.00 42.56 165 PRO A C 1
ATOM 1277 O O . PRO A 1 165 ? 19.838 7.064 -4.167 1.00 42.56 165 PRO A O 1
ATOM 1280 N N . CYS A 1 166 ? 20.707 5.866 -2.485 1.00 42.75 166 CYS A N 1
ATOM 1281 C CA . CYS A 1 166 ? 20.549 4.553 -3.133 1.00 42.75 166 CYS A CA 1
ATOM 1282 C C . CYS A 1 166 ? 20.417 3.407 -2.100 1.00 42.75 166 CYS A C 1
ATOM 1284 O O . CYS A 1 166 ? 21.114 3.441 -1.089 1.00 42.75 166 CYS A O 1
ATOM 1286 N N . SER A 1 167 ? 19.654 2.340 -2.405 1.00 40.38 167 SER A N 1
ATOM 1287 C CA . SER A 1 167 ? 19.617 1.076 -1.621 1.00 40.38 167 SER A CA 1
ATOM 1288 C C . SER A 1 167 ? 20.491 -0.052 -2.201 1.00 40.38 167 SER A C 1
ATOM 1290 O O . SER A 1 167 ? 20.545 -1.148 -1.647 1.00 40.38 167 SER A O 1
ATOM 1292 N N . LYS A 1 168 ? 21.174 0.170 -3.333 1.00 34.84 168 LYS A N 1
ATOM 1293 C CA . LYS A 1 168 ? 21.977 -0.862 -4.011 1.00 34.84 168 LYS A CA 1
ATOM 1294 C C . LYS A 1 168 ? 23.154 -0.245 -4.764 1.00 34.84 168 LYS A C 1
ATOM 1296 O O . LYS A 1 168 ? 22.966 0.682 -5.546 1.00 34.84 168 LYS A O 1
ATOM 1301 N N . TYR A 1 169 ? 24.353 -0.797 -4.577 1.00 34.88 169 TYR A N 1
ATOM 1302 C CA . TYR A 1 169 ? 25.517 -0.514 -5.421 1.00 34.88 169 TYR A CA 1
ATOM 1303 C C . TYR A 1 169 ? 25.654 -1.622 -6.465 1.00 34.88 169 TYR A C 1
ATOM 1305 O O . TYR A 1 169 ? 25.670 -2.802 -6.119 1.00 34.88 169 TYR A O 1
ATOM 1313 N N . SER A 1 170 ? 25.756 -1.252 -7.741 1.00 35.97 170 SER A N 1
ATOM 1314 C CA . SER A 1 170 ? 26.085 -2.189 -8.820 1.00 35.97 170 SER A CA 1
ATOM 1315 C C . SER A 1 170 ? 27.463 -1.843 -9.371 1.00 35.97 170 SER A C 1
ATOM 1317 O O . SER A 1 170 ? 27.702 -0.704 -9.767 1.00 35.97 170 SER A O 1
ATOM 1319 N N . PHE A 1 171 ? 28.367 -2.821 -9.407 1.00 43.25 171 PHE A N 1
ATOM 1320 C CA . PHE A 1 171 ? 29.657 -2.693 -10.078 1.00 43.25 171 PHE A CA 1
ATOM 1321 C C . PHE A 1 171 ? 29.573 -3.385 -11.440 1.00 43.25 171 PHE A C 1
ATOM 1323 O O . PHE A 1 171 ? 29.441 -4.603 -11.502 1.00 43.25 171 PHE A O 1
ATOM 1330 N N . THR A 1 172 ? 29.694 -2.628 -12.529 1.00 46.22 172 THR A N 1
ATOM 1331 C CA . THR A 1 172 ? 29.903 -3.197 -13.870 1.00 46.22 172 THR A CA 1
ATOM 1332 C C . THR A 1 172 ? 30.821 -2.298 -14.683 1.00 46.22 172 THR A C 1
ATOM 1334 O O . THR A 1 172 ? 30.593 -1.094 -14.766 1.00 46.22 172 THR A O 1
ATOM 1337 N N . ASN A 1 173 ? 31.835 -2.892 -15.317 1.00 51.44 173 ASN A N 1
ATOM 1338 C CA . ASN A 1 173 ? 32.566 -2.263 -16.413 1.00 51.44 173 ASN A CA 1
ATOM 1339 C C . ASN A 1 173 ? 31.933 -2.733 -17.728 1.00 51.44 173 ASN A C 1
ATOM 1341 O O . ASN A 1 173 ? 32.224 -3.825 -18.208 1.00 51.44 173 ASN A O 1
ATOM 1345 N N . SER A 1 174 ? 31.025 -1.930 -18.275 1.00 46.53 174 SER A N 1
ATOM 1346 C CA . SER A 1 174 ? 30.222 -2.271 -19.454 1.00 46.53 174 SER A CA 1
ATOM 1347 C C . SER A 1 174 ? 30.863 -1.881 -20.792 1.00 46.53 174 SER A C 1
ATOM 1349 O O . SER A 1 174 ? 30.190 -1.957 -21.815 1.00 46.53 174 SER A O 1
ATOM 1351 N N . VAL A 1 175 ? 32.133 -1.452 -20.818 1.00 50.75 175 VAL A N 1
ATOM 1352 C CA . VAL A 1 175 ? 32.724 -0.847 -22.028 1.00 50.75 175 VAL A CA 1
ATOM 1353 C C . VAL A 1 175 ? 33.942 -1.597 -22.572 1.00 50.75 175 VAL A C 1
ATOM 1355 O O . VAL A 1 175 ? 34.110 -1.632 -23.786 1.00 50.75 175 VAL A O 1
ATOM 1358 N N . THR A 1 176 ? 34.802 -2.200 -21.740 1.00 57.62 176 THR A N 1
ATOM 1359 C CA . THR A 1 176 ? 36.162 -2.549 -22.215 1.00 57.62 176 THR A CA 1
ATOM 1360 C C . THR A 1 176 ? 36.469 -4.035 -22.401 1.00 57.62 176 THR A C 1
ATOM 1362 O O . THR A 1 176 ? 37.459 -4.342 -23.053 1.00 57.62 176 THR A O 1
ATOM 1365 N N . GLY A 1 177 ? 35.670 -4.962 -21.860 1.00 52.09 177 GLY A N 1
ATOM 1366 C CA . GLY A 1 177 ? 35.900 -6.409 -22.031 1.00 52.09 177 GLY A CA 1
ATOM 1367 C C . GLY A 1 177 ? 37.224 -6.953 -21.458 1.00 52.09 177 GLY A C 1
ATOM 1368 O O . GLY A 1 177 ? 37.581 -8.090 -21.743 1.00 52.09 177 GLY A O 1
ATOM 1369 N N . GLU A 1 178 ? 37.955 -6.172 -20.658 1.00 52.72 178 GLU A N 1
ATOM 1370 C CA . GLU A 1 178 ? 39.217 -6.597 -20.038 1.00 52.72 178 GLU A CA 1
ATOM 1371 C C . GLU A 1 178 ? 38.989 -7.253 -18.669 1.00 52.72 178 GLU A C 1
ATOM 1373 O O . GLU A 1 178 ? 38.331 -6.678 -17.795 1.00 52.72 178 GLU A O 1
ATOM 1378 N N . GLU A 1 179 ? 39.613 -8.413 -18.443 1.00 42.16 179 GLU A N 1
ATOM 1379 C CA . GLU A 1 179 ? 39.782 -8.973 -17.101 1.00 42.16 179 GLU A CA 1
ATOM 1380 C C . GLU A 1 179 ? 40.721 -8.081 -16.276 1.00 42.16 179 GLU A C 1
ATOM 1382 O O . GLU A 1 179 ? 41.887 -7.887 -16.620 1.00 42.16 179 GLU A O 1
ATOM 1387 N N . LYS A 1 180 ? 40.229 -7.554 -15.148 1.00 50.25 180 LYS A N 1
ATOM 1388 C CA . LYS A 1 180 ? 41.074 -6.916 -14.130 1.00 50.25 180 LYS A CA 1
ATOM 1389 C C . LYS A 1 180 ? 41.160 -7.797 -12.894 1.00 50.25 180 LYS A C 1
ATOM 1391 O O . LYS A 1 180 ? 40.151 -8.068 -12.248 1.00 50.25 180 LYS A O 1
ATOM 1396 N N . THR A 1 181 ? 42.381 -8.150 -12.505 1.00 46.44 181 THR A N 1
ATOM 1397 C CA . THR A 1 181 ? 42.658 -8.729 -11.188 1.00 46.44 181 THR A CA 1
ATOM 1398 C C . THR A 1 181 ? 42.543 -7.631 -10.131 1.00 46.44 181 THR A C 1
ATOM 1400 O O . THR A 1 181 ? 43.394 -6.746 -10.042 1.00 46.44 181 THR A O 1
ATOM 1403 N N . GLY A 1 182 ? 41.465 -7.662 -9.348 1.00 47.88 182 GLY A N 1
ATOM 1404 C CA . GLY A 1 182 ? 41.232 -6.756 -8.224 1.00 47.88 182 GLY A CA 1
ATOM 1405 C C . GLY A 1 182 ? 41.546 -7.412 -6.881 1.00 47.88 182 GLY A C 1
ATOM 1406 O O . GLY A 1 182 ? 41.395 -8.620 -6.714 1.00 47.88 182 GLY A O 1
ATOM 1407 N N . LYS A 1 183 ? 41.956 -6.607 -5.898 1.00 46.28 183 LYS A N 1
ATOM 1408 C CA . LYS A 1 183 ? 42.020 -7.012 -4.490 1.00 46.28 183 LYS A CA 1
ATOM 1409 C C . LYS A 1 183 ? 40.727 -6.568 -3.808 1.00 46.28 183 LYS A C 1
ATOM 1411 O O . LYS A 1 183 ? 40.430 -5.377 -3.800 1.00 46.28 183 LYS A O 1
ATOM 1416 N N . ILE A 1 184 ? 39.983 -7.514 -3.236 1.00 42.62 184 ILE A N 1
ATOM 1417 C CA . ILE A 1 184 ? 38.834 -7.227 -2.371 1.00 42.62 184 ILE A CA 1
ATOM 1418 C C . ILE A 1 184 ? 39.362 -7.115 -0.941 1.00 42.62 184 ILE A C 1
ATOM 1420 O O . ILE A 1 184 ? 39.947 -8.059 -0.412 1.00 42.62 184 ILE A O 1
ATOM 1424 N N . GLU A 1 185 ? 39.196 -5.949 -0.331 1.00 47.19 185 GLU A N 1
ATOM 1425 C CA . GLU A 1 185 ? 39.488 -5.724 1.082 1.00 47.19 185 GLU A CA 1
ATOM 1426 C C . GLU A 1 185 ? 38.155 -5.569 1.818 1.00 47.19 185 GLU A C 1
ATOM 1428 O O . GLU A 1 185 ? 37.406 -4.629 1.562 1.00 47.19 185 GLU A O 1
ATOM 1433 N N . PHE A 1 186 ? 37.841 -6.506 2.713 1.00 44.34 186 PHE A N 1
ATOM 1434 C CA . PHE A 1 186 ? 36.682 -6.389 3.591 1.00 44.34 186 PHE A CA 1
ATOM 1435 C C . PHE A 1 186 ? 37.067 -5.524 4.789 1.00 44.34 186 PHE A C 1
ATOM 1437 O O . PHE A 1 186 ? 37.877 -5.931 5.621 1.00 44.34 186 PHE A O 1
ATOM 1444 N N . LYS A 1 187 ? 36.478 -4.333 4.880 1.00 58.62 187 LYS A N 1
ATOM 1445 C CA . LYS A 1 187 ? 36.465 -3.533 6.106 1.00 58.62 187 LYS A CA 1
ATOM 1446 C C . LYS A 1 187 ? 35.065 -3.601 6.691 1.00 58.62 187 LYS A C 1
ATOM 1448 O O . LYS A 1 187 ? 34.101 -3.288 6.000 1.00 58.62 187 LYS A O 1
ATOM 1453 N N . LEU A 1 188 ? 34.961 -4.007 7.954 1.00 56.50 188 LEU A N 1
ATOM 1454 C CA . LEU A 1 188 ? 33.754 -3.761 8.736 1.00 56.50 188 LEU A CA 1
ATOM 1455 C C . LEU A 1 188 ? 33.581 -2.244 8.822 1.00 56.50 188 LEU A C 1
ATOM 1457 O O . LEU A 1 188 ? 34.463 -1.548 9.325 1.00 56.50 188 LEU A O 1
ATOM 1461 N N . THR A 1 189 ? 32.494 -1.737 8.252 1.00 58.53 189 THR A N 1
ATOM 1462 C CA . THR A 1 189 ? 32.111 -0.335 8.393 1.00 58.53 189 THR A CA 1
ATOM 1463 C C . THR A 1 189 ? 31.741 -0.078 9.850 1.00 58.53 189 THR A C 1
ATOM 1465 O O . THR A 1 189 ? 31.154 -0.939 10.502 1.00 58.53 189 THR A O 1
ATOM 1468 N N . GLU A 1 190 ? 32.065 1.105 10.373 1.00 57.88 190 GLU A N 1
ATOM 1469 C CA . GLU A 1 190 ? 31.589 1.523 11.704 1.00 57.88 190 GLU A CA 1
ATOM 1470 C C . GLU A 1 190 ? 30.054 1.658 11.746 1.00 57.88 190 GLU A C 1
ATOM 1472 O O . GLU A 1 190 ? 29.446 1.633 12.814 1.00 57.88 190 GLU A O 1
ATOM 1477 N N . GLU A 1 191 ? 29.415 1.738 10.574 1.00 55.47 191 GLU A N 1
ATOM 1478 C CA . GLU A 1 191 ? 27.968 1.638 10.409 1.00 55.47 191 GLU A CA 1
ATOM 1479 C C . GLU A 1 191 ? 27.505 0.190 10.606 1.00 55.47 191 GLU A C 1
ATOM 1481 O O . GLU A 1 191 ? 27.469 -0.622 9.679 1.00 55.47 191 GLU A O 1
ATOM 1486 N N . ILE A 1 192 ? 27.158 -0.135 11.850 1.00 56.12 192 ILE A N 1
ATOM 1487 C CA . ILE A 1 192 ? 26.421 -1.349 12.196 1.00 56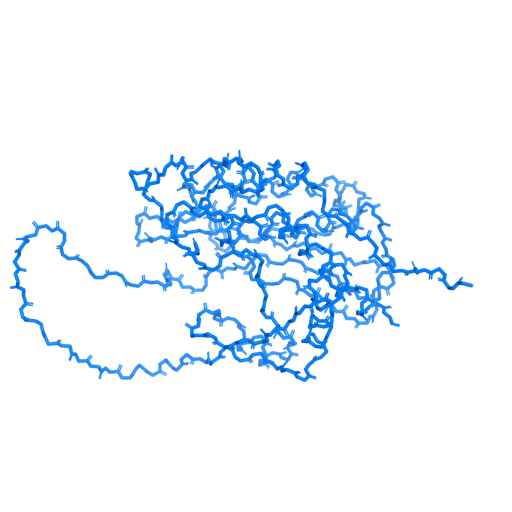.12 192 ILE A CA 1
ATOM 1488 C C . ILE A 1 192 ? 24.968 -1.139 11.759 1.00 56.12 192 ILE A C 1
ATOM 1490 O O . ILE A 1 192 ? 24.229 -0.373 12.380 1.00 56.12 192 ILE A O 1
ATOM 1494 N N . PHE A 1 193 ? 24.537 -1.836 10.708 1.00 55.28 193 PHE A N 1
ATOM 1495 C CA . PHE A 1 193 ? 23.115 -1.925 10.384 1.00 55.28 193 PHE A CA 1
ATOM 1496 C C . PHE A 1 193 ? 22.405 -2.702 11.497 1.00 55.28 193 PHE A C 1
ATOM 1498 O O . PHE A 1 193 ? 22.735 -3.856 11.780 1.00 55.28 193 PHE A O 1
ATOM 1505 N N . LYS A 1 194 ? 21.445 -2.057 12.165 1.00 60.84 194 LYS A N 1
ATOM 1506 C CA . LYS A 1 194 ? 20.620 -2.703 13.190 1.00 60.84 194 LYS A CA 1
ATOM 1507 C C . LYS A 1 194 ? 19.701 -3.731 12.525 1.00 60.84 194 LYS A C 1
ATOM 1509 O O . LYS A 1 194 ? 19.155 -3.484 11.452 1.00 60.84 194 LYS A O 1
ATOM 1514 N N . GLY A 1 195 ? 19.550 -4.890 13.164 1.00 60.84 195 GLY A N 1
ATOM 1515 C CA . GLY A 1 195 ? 18.717 -5.977 12.652 1.00 60.84 195 GLY A CA 1
ATOM 1516 C C . GLY A 1 195 ? 17.230 -5.614 12.578 1.00 60.84 195 GLY A C 1
ATOM 1517 O O . GLY A 1 195 ? 16.744 -4.754 13.308 1.00 60.84 195 GLY A O 1
ATOM 1518 N N . ILE A 1 196 ? 16.503 -6.319 11.711 1.00 69.12 196 ILE A N 1
ATOM 1519 C CA . ILE A 1 196 ? 15.073 -6.124 11.424 1.00 69.12 196 ILE A CA 1
ATOM 1520 C C . ILE A 1 196 ? 14.256 -7.222 12.123 1.00 69.12 196 ILE A C 1
ATOM 1522 O O . ILE A 1 196 ? 13.527 -7.986 11.497 1.00 69.12 196 ILE A O 1
ATOM 1526 N N . ALA A 1 197 ? 14.440 -7.382 13.433 1.00 77.06 197 ALA A N 1
ATOM 1527 C CA . ALA A 1 197 ? 13.741 -8.422 14.183 1.00 77.06 197 ALA A CA 1
ATOM 1528 C C . ALA A 1 197 ? 12.450 -7.864 14.798 1.00 77.06 197 ALA A C 1
ATOM 1530 O O . ALA A 1 197 ? 12.484 -7.067 15.736 1.00 77.06 197 ALA A O 1
ATOM 1531 N N . CYS A 1 198 ? 11.296 -8.293 14.289 1.00 84.19 198 CYS A N 1
ATOM 1532 C CA . CYS A 1 198 ? 10.002 -7.980 14.895 1.00 84.19 198 CYS A CA 1
ATOM 1533 C C . CYS A 1 198 ? 9.767 -8.821 16.160 1.00 84.19 198 CYS A C 1
ATOM 1535 O O . CYS A 1 198 ? 10.117 -10.001 16.223 1.00 84.19 198 CYS A O 1
ATOM 1537 N N . LYS A 1 199 ? 9.149 -8.216 17.179 1.00 87.69 199 LYS A N 1
ATOM 1538 C CA . LYS A 1 199 ? 8.809 -8.899 18.434 1.00 87.69 199 LYS A CA 1
ATOM 1539 C C . LYS A 1 199 ? 7.603 -9.818 18.237 1.00 87.69 199 LYS A C 1
ATOM 1541 O O . LYS A 1 199 ? 6.517 -9.331 17.926 1.00 87.69 199 LYS A O 1
ATOM 1546 N N . LEU A 1 200 ? 7.782 -11.119 18.471 1.00 91.25 200 LEU A N 1
ATOM 1547 C CA . LEU A 1 200 ? 6.741 -12.147 18.294 1.00 91.25 200 LEU A CA 1
ATOM 1548 C C . LEU A 1 200 ? 5.772 -12.280 19.486 1.00 91.25 200 LEU A C 1
ATOM 1550 O O . LEU A 1 200 ? 4.863 -13.103 19.461 1.00 91.25 200 LEU A O 1
ATOM 1554 N N . ASP A 1 201 ? 5.968 -11.501 20.542 1.00 92.25 201 ASP A N 1
ATOM 1555 C CA . ASP A 1 201 ? 5.112 -11.426 21.733 1.00 92.25 201 ASP A CA 1
ATOM 1556 C C . ASP A 1 201 ? 4.351 -10.092 21.829 1.00 92.25 201 ASP A C 1
ATOM 1558 O O . ASP A 1 201 ? 3.640 -9.829 22.797 1.00 92.25 201 ASP A O 1
ATOM 1562 N N . SER A 1 202 ? 4.498 -9.243 20.815 1.00 93.56 202 SER A N 1
ATOM 1563 C CA . SER A 1 202 ? 3.883 -7.924 20.765 1.00 93.56 202 SER A CA 1
ATOM 1564 C C . SER A 1 202 ? 2.395 -7.987 20.376 1.00 93.56 202 SER A C 1
ATOM 1566 O O . SER A 1 202 ? 1.996 -8.878 19.615 1.00 93.56 202 SER A O 1
ATOM 1568 N N . PRO A 1 203 ? 1.550 -7.049 20.849 1.00 93.62 203 PRO A N 1
ATOM 1569 C CA . PRO A 1 203 ? 0.141 -6.984 20.451 1.00 93.62 203 PRO A CA 1
ATOM 1570 C C . PRO A 1 203 ? -0.066 -6.933 18.931 1.00 93.62 203 PRO A C 1
ATOM 1572 O O . PRO A 1 203 ? -0.934 -7.624 18.399 1.00 93.62 203 PRO A O 1
ATOM 1575 N N . GLY A 1 204 ? 0.758 -6.161 18.223 1.00 93.31 204 GLY A N 1
ATOM 1576 C CA . GLY A 1 204 ? 0.754 -6.040 16.771 1.00 93.31 204 GLY A CA 1
ATOM 1577 C C . GLY A 1 204 ? 1.027 -7.371 16.090 1.00 93.31 204 GLY A C 1
ATOM 1578 O O . GLY A 1 204 ? 0.272 -7.757 15.196 1.00 93.31 204 GLY A O 1
ATOM 1579 N N . PHE A 1 205 ? 2.045 -8.112 16.540 1.00 94.62 205 PHE A N 1
ATOM 1580 C CA . PHE A 1 205 ? 2.310 -9.445 16.004 1.00 94.62 205 PHE A CA 1
ATOM 1581 C C . PHE A 1 205 ? 1.159 -10.407 16.288 1.00 94.62 205 PHE A C 1
ATOM 1583 O O . PHE A 1 205 ? 0.709 -11.100 15.377 1.00 94.62 205 PHE A O 1
ATOM 1590 N N . ILE A 1 206 ? 0.673 -10.457 17.531 1.00 95.88 206 ILE A N 1
ATOM 1591 C CA . ILE A 1 206 ? -0.395 -11.378 17.940 1.00 95.88 206 ILE A CA 1
ATOM 1592 C C . ILE A 1 206 ? -1.633 -11.156 17.068 1.00 95.88 206 ILE A C 1
ATOM 1594 O O . ILE A 1 206 ? -2.132 -12.104 16.459 1.00 95.88 206 ILE A O 1
ATOM 1598 N N . HIS A 1 207 ? -2.081 -9.907 16.927 1.00 95.69 207 HIS A N 1
ATOM 1599 C CA . HIS A 1 207 ? -3.258 -9.585 16.125 1.00 95.69 207 HIS A CA 1
ATOM 1600 C C . HIS A 1 207 ? -3.053 -9.849 14.633 1.00 95.69 207 HIS A C 1
ATOM 1602 O O . HIS A 1 207 ? -3.951 -10.405 13.999 1.00 95.69 207 HIS A O 1
ATOM 1608 N N . LEU A 1 208 ? -1.884 -9.518 14.074 1.00 95.50 208 LEU A N 1
ATOM 1609 C CA . LEU A 1 208 ? -1.562 -9.807 12.675 1.00 95.50 208 LEU A CA 1
ATOM 1610 C C . LEU A 1 208 ? -1.514 -11.314 12.400 1.00 95.50 208 LEU A C 1
ATOM 1612 O O . LEU A 1 208 ? -2.097 -11.786 11.425 1.00 95.50 208 LEU A O 1
ATOM 1616 N N . ASN A 1 209 ? -0.862 -12.082 13.269 1.00 95.88 209 ASN A N 1
ATOM 1617 C CA . ASN A 1 209 ? -0.724 -13.530 13.153 1.00 95.88 209 ASN A CA 1
ATOM 1618 C C . ASN A 1 209 ? -2.080 -14.241 13.240 1.00 95.88 209 ASN A C 1
ATOM 1620 O O . ASN A 1 209 ? -2.358 -15.140 12.448 1.00 95.88 209 ASN A O 1
ATOM 1624 N N . GLU A 1 210 ? -2.934 -13.840 14.182 1.00 96.19 210 GLU A N 1
ATOM 1625 C CA . GLU A 1 210 ? -4.295 -14.369 14.298 1.00 96.19 210 GLU A CA 1
ATOM 1626 C C . GLU A 1 210 ? -5.156 -14.000 13.089 1.00 96.19 210 GLU A C 1
ATOM 1628 O O . GLU A 1 210 ? -5.763 -14.884 12.492 1.00 96.19 210 GLU A O 1
ATOM 1633 N N . ALA A 1 211 ? -5.169 -12.723 12.689 1.00 96.00 211 ALA A N 1
ATOM 1634 C CA . ALA A 1 211 ? -5.927 -12.256 11.528 1.00 96.00 211 ALA A CA 1
ATOM 1635 C C . ALA A 1 211 ? -5.506 -12.991 10.247 1.00 96.00 211 ALA A C 1
ATOM 1637 O O . ALA A 1 211 ? -6.345 -13.408 9.452 1.00 96.00 211 ALA A O 1
ATOM 1638 N N . THR A 1 212 ? -4.202 -13.207 10.074 1.00 95.75 212 THR A N 1
ATOM 1639 C CA . THR A 1 212 ? -3.653 -13.958 8.943 1.00 95.75 212 THR A CA 1
ATOM 1640 C C . THR A 1 212 ? -4.129 -15.412 8.973 1.00 95.75 212 THR A C 1
ATOM 1642 O O . THR A 1 212 ? -4.676 -15.896 7.983 1.00 95.75 212 THR A O 1
ATOM 1645 N N . LYS A 1 213 ? -4.032 -16.103 10.118 1.00 96.25 213 LYS A N 1
ATOM 1646 C CA . LYS A 1 213 ? -4.535 -17.483 10.265 1.00 96.25 213 LYS A CA 1
ATOM 1647 C C . LYS A 1 213 ? -6.036 -17.599 10.008 1.00 96.25 213 LYS A C 1
ATOM 1649 O O . LYS A 1 213 ? -6.459 -18.565 9.385 1.00 96.25 213 LYS A O 1
ATOM 1654 N N . GLU A 1 214 ? -6.829 -16.631 10.457 1.00 95.94 214 GLU A N 1
ATOM 1655 C CA . GLU A 1 214 ? -8.278 -16.604 10.229 1.00 95.94 214 GLU A CA 1
ATOM 1656 C C . GLU A 1 214 ? -8.636 -16.484 8.742 1.00 95.94 214 GLU A C 1
ATOM 1658 O O . GLU A 1 214 ? -9.628 -17.067 8.307 1.00 95.94 214 GLU A O 1
ATOM 1663 N N . VAL A 1 215 ? -7.848 -15.742 7.956 1.00 95.38 215 VAL A N 1
ATOM 1664 C CA . VAL A 1 215 ? -8.157 -15.473 6.542 1.00 95.38 215 VAL A CA 1
ATOM 1665 C C . VAL A 1 215 ? -7.554 -16.513 5.600 1.00 95.38 215 VAL A C 1
ATOM 1667 O O . VAL A 1 215 ? -8.243 -16.967 4.689 1.00 95.38 215 VAL A O 1
ATOM 1670 N N . ILE A 1 216 ? -6.286 -16.887 5.794 1.00 94.44 216 ILE A N 1
ATOM 1671 C CA . ILE A 1 216 ? -5.548 -17.766 4.866 1.00 94.44 216 ILE A CA 1
ATOM 1672 C C . ILE A 1 216 ? -5.174 -19.127 5.475 1.00 94.44 216 ILE A C 1
ATOM 1674 O O . ILE A 1 216 ? -4.495 -19.930 4.840 1.00 94.44 216 ILE A O 1
ATOM 1678 N N . GLY A 1 217 ? -5.603 -19.409 6.709 1.00 95.88 217 GLY A N 1
ATOM 1679 C CA . GLY A 1 217 ? -5.444 -20.709 7.373 1.00 95.88 217 GLY A CA 1
ATOM 1680 C C . GLY A 1 217 ? -4.074 -20.964 8.010 1.00 95.88 217 GLY A C 1
ATOM 1681 O O . GLY A 1 217 ? -3.932 -21.901 8.793 1.00 95.88 217 GLY A O 1
ATOM 1682 N N . SER A 1 218 ? -3.059 -20.147 7.721 1.00 93.44 218 SER A N 1
ATOM 1683 C CA . SER A 1 218 ? -1.716 -20.299 8.290 1.00 93.44 218 SER A CA 1
ATOM 1684 C C . SER A 1 218 ? -0.987 -18.961 8.398 1.00 93.44 218 SER A C 1
ATOM 1686 O O . SER A 1 218 ? -1.324 -18.003 7.716 1.00 93.44 218 SER A O 1
ATOM 1688 N N . SER A 1 219 ? -0.004 -18.886 9.294 1.00 92.56 219 SER A N 1
ATOM 1689 C CA . SER A 1 219 ? 0.892 -17.737 9.441 1.00 92.56 219 SER A CA 1
ATOM 1690 C C . SER A 1 219 ? 2.191 -18.242 10.054 1.00 92.56 219 SER A C 1
ATOM 1692 O O . SER A 1 219 ? 2.187 -18.746 11.183 1.00 92.56 219 SER A O 1
ATOM 1694 N N . THR A 1 220 ? 3.274 -18.145 9.287 1.00 89.19 220 THR A N 1
ATOM 1695 C CA . THR A 1 220 ? 4.608 -18.595 9.686 1.00 89.19 220 THR A CA 1
ATOM 1696 C C . THR A 1 220 ? 5.539 -17.390 9.661 1.00 89.19 220 THR A C 1
ATOM 1698 O O . THR A 1 220 ? 5.883 -16.918 8.577 1.00 89.19 220 THR A O 1
ATOM 1701 N N . PRO A 1 221 ? 5.950 -16.876 10.831 1.00 86.19 221 PRO A N 1
ATOM 1702 C CA . PRO A 1 221 ? 6.981 -15.854 10.897 1.00 86.19 221 PRO A CA 1
ATOM 1703 C C . PRO A 1 221 ? 8.276 -16.404 10.308 1.00 86.19 221 PRO A C 1
ATOM 1705 O O . PRO A 1 221 ? 8.658 -17.542 10.586 1.00 86.19 221 PRO A O 1
ATOM 1708 N N . TYR A 1 222 ? 8.960 -15.587 9.525 1.00 82.88 222 TYR A N 1
ATOM 1709 C CA . TYR A 1 222 ? 10.288 -15.887 9.018 1.00 82.88 222 TYR A CA 1
ATOM 1710 C C . TYR A 1 222 ? 11.195 -14.680 9.244 1.00 82.88 222 TYR A C 1
ATOM 1712 O O . TYR A 1 222 ? 10.727 -13.572 9.502 1.00 82.88 222 TYR A O 1
ATOM 1720 N N . SER A 1 223 ? 12.500 -14.916 9.178 1.00 75.56 223 SER A N 1
ATOM 1721 C CA . SER A 1 223 ? 13.508 -13.864 9.196 1.00 75.56 223 SER A CA 1
ATOM 1722 C C . SER A 1 223 ? 14.201 -13.861 7.850 1.00 75.56 223 SER A C 1
ATOM 1724 O O . SER A 1 223 ? 14.595 -14.918 7.361 1.00 75.56 223 SER A O 1
ATOM 1726 N N . ASP A 1 224 ? 14.384 -12.675 7.293 1.00 67.75 224 ASP A N 1
ATOM 1727 C CA . ASP A 1 224 ? 15.169 -12.459 6.086 1.00 67.75 224 ASP A CA 1
ATOM 1728 C C . ASP A 1 224 ? 16.169 -11.323 6.327 1.00 67.75 224 ASP A C 1
ATOM 1730 O O . ASP A 1 224 ? 15.941 -10.430 7.151 1.00 67.75 224 ASP A O 1
ATOM 1734 N N . CYS A 1 225 ? 17.298 -11.369 5.631 1.00 60.25 225 CYS A N 1
ATOM 1735 C CA . CYS A 1 225 ? 18.314 -10.328 5.650 1.00 60.25 225 CYS A CA 1
ATOM 1736 C C . CYS A 1 225 ? 17.880 -9.190 4.714 1.00 60.25 225 CYS A C 1
ATOM 1738 O O . CYS A 1 225 ? 18.410 -9.037 3.617 1.00 60.25 225 CYS A O 1
ATOM 1740 N N . GLY A 1 226 ? 16.883 -8.412 5.138 1.00 61.56 226 GLY A N 1
ATOM 1741 C CA . GLY A 1 226 ? 16.390 -7.243 4.407 1.00 61.56 226 GLY A CA 1
ATOM 1742 C C . GLY A 1 226 ? 17.025 -5.925 4.855 1.00 61.56 226 GLY A C 1
ATOM 1743 O O . GLY A 1 226 ? 17.820 -5.877 5.793 1.00 61.56 226 GLY A O 1
ATOM 1744 N N . SER A 1 227 ? 16.616 -4.828 4.215 1.00 57.62 227 SER A N 1
ATOM 1745 C CA . SER A 1 227 ? 16.953 -3.458 4.618 1.00 57.62 227 SER A CA 1
ATOM 1746 C C . SER A 1 227 ? 15.693 -2.586 4.659 1.00 57.62 227 SER A C 1
ATOM 1748 O O . SER A 1 227 ? 15.379 -1.879 3.706 1.00 57.62 227 SER A O 1
ATOM 1750 N N . LEU A 1 228 ? 14.960 -2.629 5.773 1.00 68.38 228 LEU A N 1
ATOM 1751 C CA . LEU A 1 228 ? 13.956 -1.625 6.126 1.00 68.38 228 LEU A CA 1
ATOM 1752 C C . LEU A 1 228 ? 14.572 -0.733 7.211 1.00 68.38 228 LEU A C 1
ATOM 1754 O O . LEU A 1 228 ? 14.490 -1.070 8.395 1.00 68.38 228 LEU A O 1
ATOM 1758 N N . PRO A 1 229 ? 15.220 0.386 6.829 1.00 60.00 229 PRO A N 1
ATOM 1759 C CA . PRO A 1 229 ? 16.108 1.151 7.711 1.00 60.00 229 PRO A CA 1
ATOM 1760 C C . PRO A 1 229 ? 15.404 1.767 8.927 1.00 60.00 229 PRO A C 1
ATOM 1762 O O . PRO A 1 229 ? 16.067 2.270 9.825 1.00 60.00 229 PRO A O 1
ATOM 1765 N N . LEU A 1 230 ? 14.071 1.737 8.968 1.00 72.19 230 LEU A N 1
ATOM 1766 C CA . LEU A 1 230 ? 13.274 2.368 10.014 1.00 72.19 230 LEU A CA 1
ATOM 1767 C C . LEU A 1 230 ? 12.749 1.405 11.070 1.00 72.19 230 LEU A C 1
ATOM 1769 O O . LEU A 1 230 ? 12.262 1.871 12.090 1.00 72.19 230 LEU A O 1
ATOM 1773 N N . VAL A 1 231 ? 12.830 0.089 10.870 1.00 77.75 231 VAL A N 1
ATOM 1774 C CA . VAL A 1 231 ? 12.221 -0.862 11.815 1.00 77.75 231 VAL A CA 1
ATOM 1775 C C . VAL A 1 231 ? 12.892 -0.761 13.181 1.00 77.75 231 VAL A C 1
ATOM 1777 O O . VAL A 1 231 ? 12.199 -0.597 14.181 1.00 77.75 231 VAL A O 1
ATOM 1780 N N . ALA A 1 232 ? 14.226 -0.761 13.217 1.00 77.06 232 ALA A N 1
ATOM 1781 C CA . ALA A 1 232 ? 14.977 -0.605 14.459 1.00 77.06 232 ALA A CA 1
ATOM 1782 C C . ALA A 1 232 ? 14.743 0.769 15.113 1.00 77.06 232 ALA A C 1
ATOM 1784 O O . ALA A 1 232 ? 14.466 0.834 16.307 1.00 77.06 232 ALA A O 1
ATOM 1785 N N . ASP A 1 233 ? 14.783 1.855 14.334 1.00 79.06 233 ASP A N 1
ATOM 1786 C CA . ASP A 1 233 ? 14.556 3.217 14.840 1.00 79.06 233 ASP A CA 1
ATOM 1787 C C . ASP A 1 233 ? 13.140 3.387 15.421 1.00 79.06 233 ASP A C 1
ATOM 1789 O O . ASP A 1 233 ? 12.958 3.987 16.480 1.00 79.06 233 ASP A O 1
ATOM 1793 N N . LEU A 1 234 ? 12.122 2.837 14.753 1.00 81.88 234 LEU A N 1
ATOM 1794 C CA . LEU A 1 234 ? 10.740 2.856 15.231 1.00 81.88 234 LEU A CA 1
ATOM 1795 C C . LEU A 1 234 ? 10.587 2.008 16.501 1.00 81.88 234 LEU A C 1
ATOM 1797 O O . LEU A 1 234 ? 9.939 2.435 17.455 1.00 81.88 234 LEU A O 1
ATOM 1801 N N . GLN A 1 235 ? 11.220 0.837 16.566 1.00 84.12 235 GLN A N 1
ATOM 1802 C CA . GLN A 1 235 ? 11.216 0.023 17.782 1.00 84.12 235 GLN A CA 1
ATOM 1803 C C . GLN A 1 235 ? 11.903 0.733 18.960 1.00 84.12 235 GLN A C 1
ATOM 1805 O O . GLN A 1 235 ? 11.391 0.682 20.079 1.00 84.12 235 GLN A O 1
ATOM 1810 N N . GLU A 1 236 ? 13.018 1.432 18.727 1.00 83.62 236 GLU A N 1
ATOM 1811 C CA . GLU A 1 236 ? 13.704 2.250 19.741 1.00 83.62 236 GLU A CA 1
ATOM 1812 C C . GLU A 1 236 ? 12.861 3.441 20.201 1.00 83.62 236 GLU A C 1
ATOM 1814 O O . GLU A 1 236 ? 12.859 3.776 21.385 1.00 83.62 236 GLU A O 1
ATOM 1819 N N . ALA A 1 237 ? 12.084 4.035 19.294 1.00 85.38 237 ALA A N 1
ATOM 1820 C CA . ALA A 1 237 ? 11.098 5.061 19.622 1.00 85.38 237 ALA A CA 1
ATOM 1821 C C . ALA A 1 237 ? 9.857 4.507 20.358 1.00 85.38 237 ALA A C 1
ATOM 1823 O O . ALA A 1 237 ? 8.967 5.274 20.724 1.00 85.38 237 ALA A O 1
ATOM 1824 N N . GLY A 1 238 ? 9.798 3.194 20.610 1.00 87.62 238 GLY A N 1
ATOM 1825 C CA . GLY A 1 238 ? 8.748 2.541 21.390 1.00 87.62 238 GLY A CA 1
ATOM 1826 C C . GLY A 1 238 ? 7.555 2.048 20.572 1.00 87.62 238 GLY A C 1
ATOM 1827 O O . GLY A 1 238 ? 6.555 1.638 21.163 1.00 87.62 238 GLY A O 1
ATOM 1828 N N . PHE A 1 239 ? 7.635 2.062 19.238 1.00 88.25 239 PHE A N 1
ATOM 1829 C CA . PHE A 1 239 ? 6.581 1.514 18.389 1.00 88.25 239 PHE A CA 1
ATOM 1830 C C . PHE A 1 239 ? 6.618 -0.017 18.370 1.00 88.25 239 PHE A C 1
ATOM 1832 O O . PHE A 1 239 ? 7.673 -0.651 18.302 1.00 88.25 239 PHE A O 1
ATOM 1839 N N . ASP A 1 240 ? 5.431 -0.616 18.374 1.00 90.69 240 ASP A N 1
ATOM 1840 C CA . ASP A 1 240 ? 5.246 -2.011 17.997 1.00 90.69 240 ASP A CA 1
ATOM 1841 C C . ASP A 1 240 ? 5.235 -2.108 16.467 1.00 90.69 240 ASP A C 1
ATOM 1843 O O . ASP A 1 240 ? 4.296 -1.653 15.813 1.00 90.69 240 ASP A O 1
ATOM 1847 N N . VAL A 1 241 ? 6.316 -2.645 15.898 1.00 89.44 241 VAL A N 1
ATOM 1848 C CA . VAL A 1 241 ? 6.540 -2.685 14.450 1.00 89.44 241 VAL A CA 1
ATOM 1849 C C . VAL A 1 241 ? 6.503 -4.120 13.958 1.00 89.44 241 VAL A C 1
ATOM 1851 O O . VAL A 1 241 ? 7.331 -4.942 14.359 1.00 89.44 241 VAL A O 1
ATOM 1854 N N . GLN A 1 242 ? 5.587 -4.377 13.029 1.00 89.94 242 GLN A N 1
ATOM 1855 C CA . GLN A 1 242 ? 5.473 -5.627 12.287 1.00 89.94 242 GLN A CA 1
ATOM 1856 C C . GLN A 1 242 ? 5.657 -5.361 10.798 1.00 89.94 242 GLN A C 1
ATOM 1858 O O . GLN A 1 242 ? 5.261 -4.307 10.301 1.00 89.94 242 GLN A O 1
ATOM 1863 N N . ILE A 1 243 ? 6.233 -6.326 10.087 1.00 87.25 243 ILE A N 1
ATOM 1864 C CA . ILE A 1 243 ? 6.426 -6.255 8.639 1.00 87.25 243 ILE A CA 1
ATOM 1865 C C . ILE A 1 243 ? 5.557 -7.326 8.007 1.00 87.25 243 ILE A C 1
ATOM 1867 O O . ILE A 1 243 ? 5.591 -8.492 8.399 1.00 87.25 243 ILE A O 1
ATOM 1871 N N . THR A 1 244 ? 4.769 -6.921 7.024 1.00 87.69 244 THR A N 1
ATOM 1872 C CA . THR A 1 244 ? 3.948 -7.827 6.236 1.00 87.69 244 THR A CA 1
ATOM 1873 C C . THR A 1 244 ? 3.873 -7.315 4.810 1.00 87.69 244 THR A C 1
ATOM 1875 O O . THR A 1 244 ? 3.829 -6.108 4.575 1.00 87.69 244 THR A O 1
ATOM 1878 N N . GLY A 1 245 ? 3.888 -8.244 3.866 1.00 86.31 245 GLY A N 1
ATOM 1879 C CA . GLY A 1 245 ? 3.745 -7.988 2.446 1.00 86.31 245 GLY A CA 1
ATOM 1880 C C . GLY A 1 245 ? 2.851 -9.063 1.849 1.00 86.31 245 GLY A C 1
ATOM 1881 O O . GLY A 1 245 ? 2.883 -10.222 2.258 1.00 86.31 245 GLY A O 1
ATOM 1882 N N . TYR A 1 246 ? 2.031 -8.657 0.892 1.00 87.94 246 TYR A N 1
ATOM 1883 C CA . TYR A 1 246 ? 1.089 -9.524 0.190 1.00 87.94 246 TYR A CA 1
ATOM 1884 C C . TYR A 1 246 ? 1.444 -9.566 -1.291 1.00 87.94 246 TYR A C 1
ATOM 1886 O O . TYR A 1 246 ? 1.453 -8.536 -1.954 1.00 87.94 246 TYR A O 1
ATOM 1894 N N . GLY A 1 247 ? 1.743 -10.740 -1.820 1.00 81.81 247 GLY A N 1
ATOM 1895 C CA . GLY A 1 247 ? 2.266 -10.886 -3.172 1.00 81.81 247 GLY A CA 1
ATOM 1896 C C . GLY A 1 247 ? 3.146 -12.119 -3.245 1.00 81.81 247 GLY A C 1
ATOM 1897 O O . GLY A 1 247 ? 3.129 -12.944 -2.330 1.00 81.81 247 GLY A O 1
ATOM 1898 N N . HIS A 1 248 ? 3.909 -12.235 -4.325 1.00 86.00 248 HIS A N 1
ATOM 1899 C CA . HIS A 1 248 ? 4.767 -13.391 -4.544 1.00 86.00 248 HIS A CA 1
ATOM 1900 C C . HIS A 1 248 ? 6.233 -12.960 -4.521 1.00 86.00 248 HIS A C 1
ATOM 1902 O O . HIS A 1 248 ? 6.681 -12.178 -5.358 1.00 86.00 248 HIS A O 1
ATOM 1908 N N . SER A 1 249 ? 6.981 -13.442 -3.527 1.00 83.94 249 SER A N 1
ATOM 1909 C CA . SER A 1 249 ? 8.389 -13.067 -3.340 1.00 83.94 249 SER A CA 1
ATOM 1910 C C . SER A 1 249 ? 9.304 -13.586 -4.453 1.00 83.94 249 SER A C 1
ATOM 1912 O O . SER A 1 249 ? 10.385 -13.045 -4.652 1.00 83.94 249 SER A O 1
ATOM 1914 N N . ASP A 1 250 ? 8.889 -14.621 -5.183 1.00 85.44 250 ASP A N 1
ATOM 1915 C CA . ASP A 1 250 ? 9.639 -15.211 -6.298 1.00 85.44 250 ASP A CA 1
ATOM 1916 C C . ASP A 1 250 ? 9.752 -14.279 -7.516 1.00 85.44 250 ASP A C 1
ATOM 1918 O O . ASP A 1 250 ? 10.677 -14.430 -8.312 1.00 85.44 250 ASP A O 1
ATOM 1922 N N . VAL A 1 251 ? 8.855 -13.295 -7.640 1.00 88.00 251 VAL A N 1
ATOM 1923 C CA . VAL A 1 251 ? 8.875 -12.275 -8.703 1.00 88.00 251 VAL A CA 1
ATOM 1924 C C . VAL A 1 251 ? 9.253 -10.877 -8.207 1.00 88.00 251 VAL A C 1
ATOM 1926 O O . VAL A 1 251 ? 9.272 -9.924 -8.987 1.00 88.00 251 VAL A O 1
ATOM 1929 N N . TYR A 1 252 ? 9.588 -10.741 -6.922 1.00 83.88 252 TYR A N 1
ATOM 1930 C CA . TYR A 1 252 ? 10.038 -9.490 -6.311 1.00 83.88 252 TYR A CA 1
ATOM 1931 C C . TYR A 1 252 ? 11.316 -8.976 -6.992 1.00 83.88 252 TYR A C 1
ATOM 1933 O O . TYR A 1 252 ? 12.285 -9.718 -7.147 1.00 83.88 252 TYR A O 1
ATOM 1941 N N . HIS A 1 253 ? 11.317 -7.711 -7.433 1.00 87.56 253 HIS A N 1
ATOM 1942 C CA . HIS A 1 253 ? 12.399 -7.073 -8.220 1.00 87.56 253 HIS A CA 1
ATOM 1943 C C . HIS A 1 253 ? 12.745 -7.770 -9.549 1.00 87.56 253 HIS A C 1
ATOM 1945 O O . HIS A 1 253 ? 13.640 -7.317 -10.265 1.00 87.56 253 HIS A O 1
ATOM 1951 N N . GLY A 1 254 ? 12.027 -8.832 -9.909 1.00 89.69 254 GLY A N 1
ATOM 1952 C CA . GLY A 1 254 ? 12.230 -9.598 -11.129 1.00 89.69 254 GLY A CA 1
ATOM 1953 C C . GLY A 1 254 ? 11.556 -8.966 -12.338 1.00 89.69 254 GLY A C 1
ATOM 1954 O O . GLY A 1 254 ? 10.785 -8.006 -12.222 1.00 89.69 254 GLY A O 1
ATOM 1955 N N . ASP A 1 255 ? 11.860 -9.513 -13.509 1.00 93.44 255 ASP A N 1
ATOM 1956 C CA . ASP A 1 255 ? 11.102 -9.227 -14.720 1.00 93.44 255 ASP A CA 1
ATOM 1957 C C . ASP A 1 255 ? 9.769 -9.973 -14.695 1.00 93.44 255 ASP A C 1
ATOM 1959 O O . ASP A 1 255 ? 9.658 -11.051 -14.108 1.00 93.44 255 ASP A O 1
ATOM 1963 N N . ASN A 1 256 ? 8.752 -9.400 -15.342 1.00 95.44 256 ASN A N 1
ATOM 1964 C CA . ASN A 1 256 ? 7.377 -9.905 -15.300 1.00 95.44 256 ASN A CA 1
ATOM 1965 C C . ASN A 1 256 ? 6.798 -9.966 -13.877 1.00 95.44 256 ASN A C 1
ATOM 1967 O O . ASN A 1 256 ? 5.979 -10.838 -13.578 1.00 95.44 256 ASN A O 1
ATOM 1971 N N . GLU A 1 257 ? 7.207 -9.026 -13.017 1.00 96.62 257 GLU A N 1
ATOM 1972 C CA . GLU A 1 257 ? 6.614 -8.830 -11.694 1.00 96.62 257 GLU A CA 1
ATOM 1973 C C . GLU A 1 257 ? 5.091 -8.733 -11.812 1.00 96.62 257 GLU A C 1
ATOM 1975 O O . GLU A 1 257 ? 4.553 -8.037 -12.683 1.00 96.62 257 GLU A O 1
ATOM 1980 N N . TYR A 1 258 ? 4.405 -9.446 -10.924 1.00 97.31 258 TYR A N 1
ATOM 1981 C CA . TYR A 1 258 ? 2.962 -9.382 -10.787 1.00 97.31 258 TYR A CA 1
ATOM 1982 C C . TYR A 1 258 ? 2.560 -9.527 -9.327 1.00 97.31 258 TYR A C 1
ATOM 1984 O O . TYR A 1 258 ? 3.265 -10.157 -8.535 1.00 97.31 258 TYR A O 1
ATOM 1992 N N . CYS A 1 259 ? 1.379 -9.021 -8.994 1.00 96.50 259 CYS A N 1
ATOM 1993 C CA . CYS A 1 259 ? 0.646 -9.441 -7.808 1.00 96.50 259 CYS A CA 1
ATOM 1994 C C . CYS A 1 259 ? -0.624 -10.206 -8.207 1.00 96.50 259 CYS A C 1
ATOM 1996 O O . CYS A 1 259 ? -1.104 -10.115 -9.340 1.00 96.50 259 CYS A O 1
ATOM 1998 N N . SER A 1 260 ? -1.158 -10.994 -7.275 1.00 97.25 260 SER A N 1
ATOM 1999 C CA . SER A 1 260 ? -2.437 -11.691 -7.439 1.00 97.25 260 SER A CA 1
ATOM 2000 C C . SER A 1 260 ? -3.570 -10.846 -6.865 1.00 97.25 260 SER A C 1
ATOM 2002 O O . SER A 1 260 ? -3.504 -10.438 -5.701 1.00 97.25 260 SER A O 1
ATOM 2004 N N . LEU A 1 261 ? -4.640 -10.633 -7.633 1.00 97.50 261 LEU A N 1
ATOM 2005 C CA . LEU A 1 261 ? -5.824 -9.916 -7.153 1.00 97.50 261 LEU A CA 1
ATOM 2006 C C . LEU A 1 261 ? -6.448 -10.637 -5.947 1.00 97.50 261 LEU A C 1
ATOM 2008 O O . LEU A 1 261 ? -6.767 -10.000 -4.943 1.00 97.50 261 LEU A O 1
ATOM 2012 N N . SER A 1 262 ? -6.531 -11.966 -5.990 1.00 97.12 262 SER A N 1
ATOM 2013 C CA . SER A 1 262 ? -6.999 -12.814 -4.887 1.00 97.12 262 SER A CA 1
ATOM 2014 C C . SER A 1 262 ? -6.160 -12.679 -3.605 1.00 97.12 262 SER A C 1
ATOM 2016 O O . SER A 1 262 ? -6.703 -12.644 -2.492 1.00 97.12 262 SER A O 1
ATOM 2018 N N . CYS A 1 263 ? -4.838 -12.527 -3.739 1.00 95.56 263 CYS A N 1
ATOM 2019 C CA . CYS A 1 263 ? -3.949 -12.242 -2.612 1.00 95.56 263 CYS A CA 1
ATOM 2020 C C . CYS A 1 263 ? -4.259 -10.871 -2.005 1.00 95.56 263 CYS A C 1
ATOM 2022 O O . CYS A 1 263 ? -4.342 -10.759 -0.786 1.00 95.56 263 CYS A O 1
ATOM 2024 N N . MET A 1 264 ? -4.506 -9.850 -2.828 1.00 97.06 264 MET A N 1
ATOM 2025 C CA . MET A 1 264 ? -4.845 -8.499 -2.359 1.00 97.06 264 MET A CA 1
ATOM 2026 C C . MET A 1 264 ? -6.239 -8.434 -1.715 1.00 97.06 264 MET A C 1
ATOM 2028 O O . MET A 1 264 ? -6.440 -7.728 -0.727 1.00 97.06 264 MET A O 1
ATOM 2032 N N . GLN A 1 265 ? -7.202 -9.226 -2.193 1.00 97.50 265 GLN A N 1
ATOM 2033 C CA . GLN A 1 265 ? -8.498 -9.392 -1.523 1.00 97.50 265 GLN A CA 1
ATOM 2034 C C . GLN A 1 265 ? -8.335 -10.019 -0.132 1.00 97.50 265 GLN A C 1
ATOM 2036 O O . GLN A 1 265 ? -8.958 -9.573 0.834 1.00 97.50 265 GLN A O 1
ATOM 2041 N N . SER A 1 266 ? -7.486 -11.043 -0.021 1.00 96.75 266 SER A N 1
ATOM 2042 C CA . SER A 1 266 ? -7.159 -11.677 1.260 1.00 96.75 266 SER A CA 1
ATOM 2043 C C . SER A 1 266 ? -6.427 -10.704 2.183 1.00 96.75 266 SER A C 1
ATOM 2045 O O . SER A 1 266 ? -6.773 -10.594 3.356 1.00 96.75 266 SER A O 1
ATOM 2047 N N . ALA A 1 267 ? -5.493 -9.922 1.642 1.00 95.81 267 ALA A N 1
ATOM 2048 C CA . ALA A 1 267 ? -4.793 -8.869 2.359 1.00 95.81 267 ALA A CA 1
ATOM 2049 C C . ALA A 1 267 ? -5.761 -7.850 2.969 1.00 95.81 267 ALA A C 1
ATOM 2051 O O . ALA A 1 267 ? -5.678 -7.573 4.161 1.00 95.81 267 ALA A O 1
ATOM 2052 N N . MET A 1 268 ? -6.740 -7.358 2.200 1.00 96.94 268 MET A N 1
ATOM 2053 C CA . MET A 1 268 ? -7.753 -6.434 2.723 1.00 96.94 268 MET A CA 1
ATOM 2054 C C . MET A 1 268 ? -8.514 -7.033 3.910 1.00 96.94 268 MET A C 1
ATOM 2056 O O . MET A 1 268 ? -8.706 -6.368 4.929 1.00 96.94 268 MET A O 1
ATOM 2060 N N . LYS A 1 269 ? -8.906 -8.309 3.809 1.00 96.38 269 LYS A N 1
ATOM 2061 C CA . LYS A 1 269 ? -9.573 -9.017 4.909 1.00 96.38 269 LYS A CA 1
ATOM 2062 C C . LYS A 1 269 ? -8.670 -9.102 6.140 1.00 96.38 269 LYS A C 1
ATOM 2064 O O . LYS A 1 269 ? -9.145 -8.845 7.241 1.00 96.38 269 LYS A O 1
ATOM 2069 N N . ILE A 1 270 ? -7.381 -9.404 5.968 1.00 96.12 270 ILE A N 1
ATOM 2070 C CA . ILE A 1 270 ? -6.406 -9.450 7.069 1.00 96.12 270 ILE A CA 1
ATOM 2071 C C . ILE A 1 270 ? -6.293 -8.075 7.734 1.00 96.12 270 ILE A C 1
ATOM 2073 O O . ILE A 1 270 ? -6.448 -7.982 8.950 1.00 96.12 270 ILE A O 1
ATOM 2077 N N . LEU A 1 271 ? -6.105 -7.002 6.959 1.00 95.19 271 LEU A N 1
ATOM 2078 C CA . LEU A 1 271 ? -6.012 -5.637 7.487 1.00 95.19 271 LEU A CA 1
ATOM 2079 C C . LEU A 1 271 ? -7.287 -5.234 8.246 1.00 95.19 271 LEU A C 1
ATOM 2081 O O . LEU A 1 271 ? -7.201 -4.704 9.353 1.00 95.19 271 LEU A O 1
ATOM 2085 N N . SER A 1 272 ? -8.466 -5.559 7.707 1.00 94.56 272 SER A N 1
ATOM 2086 C CA . SER A 1 272 ? -9.755 -5.348 8.382 1.00 94.56 272 SER A CA 1
ATOM 2087 C C . SER A 1 272 ? -9.821 -6.080 9.725 1.00 94.56 272 SER A C 1
ATOM 2089 O O . SER A 1 272 ? -10.224 -5.495 10.730 1.00 94.56 272 SER A O 1
ATOM 2091 N N . ARG A 1 273 ? -9.383 -7.346 9.768 1.00 95.06 273 ARG A N 1
ATOM 2092 C CA . ARG A 1 273 ? -9.364 -8.168 10.989 1.00 95.06 273 ARG A CA 1
ATOM 2093 C C . ARG A 1 273 ? -8.367 -7.662 12.027 1.00 95.06 273 ARG A C 1
ATOM 2095 O O . ARG A 1 273 ? -8.659 -7.723 13.218 1.00 95.06 273 ARG A O 1
ATOM 2102 N N . VAL A 1 274 ? -7.223 -7.130 11.602 1.00 94.62 274 VAL A N 1
ATOM 2103 C CA . VAL A 1 274 ? -6.266 -6.478 12.509 1.00 94.62 274 VAL A CA 1
ATOM 2104 C C . VAL A 1 274 ? -6.909 -5.260 13.171 1.00 94.62 274 VAL A C 1
ATOM 2106 O O . VAL A 1 274 ? -6.860 -5.144 14.396 1.00 94.62 274 VAL A O 1
ATOM 2109 N N . LEU A 1 275 ? -7.562 -4.389 12.394 1.00 93.38 275 LEU A N 1
ATOM 2110 C CA . LEU A 1 275 ? -8.274 -3.230 12.943 1.00 93.38 275 LEU A CA 1
ATOM 2111 C C . LEU A 1 275 ? -9.388 -3.650 13.911 1.00 93.38 275 LEU A C 1
ATOM 2113 O O . LEU A 1 275 ? -9.521 -3.047 14.972 1.00 93.38 275 LEU A O 1
ATOM 2117 N N . ASP A 1 276 ? -10.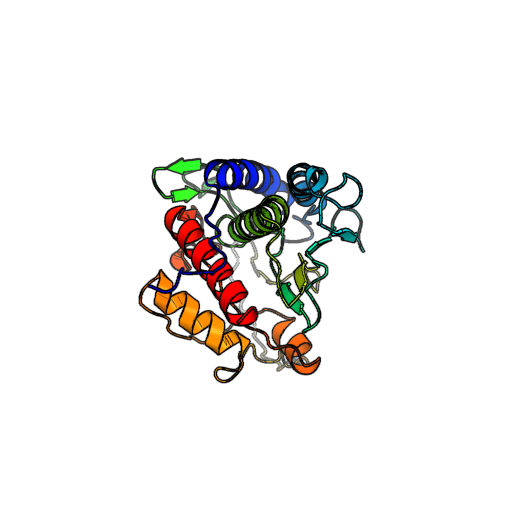129 -4.712 13.589 1.00 91.75 276 ASP A N 1
ATOM 2118 C CA . ASP A 1 276 ? -11.144 -5.298 14.470 1.00 91.75 276 ASP A CA 1
ATOM 2119 C C . ASP A 1 276 ? -10.581 -5.743 15.813 1.00 91.75 276 ASP A C 1
ATOM 2121 O O . ASP A 1 276 ? -11.143 -5.425 16.859 1.00 91.75 276 ASP A O 1
ATOM 2125 N N . LYS A 1 277 ? -9.464 -6.473 15.801 1.00 93.00 277 LYS A N 1
ATOM 2126 C CA . LYS A 1 277 ? -8.823 -6.970 17.024 1.00 93.00 277 LYS A CA 1
ATOM 2127 C C . LYS A 1 277 ? -8.344 -5.822 17.907 1.00 93.00 277 LYS A C 1
ATOM 2129 O O . LYS A 1 277 ? -8.571 -5.845 19.111 1.00 93.00 277 LYS A O 1
ATOM 2134 N N . PHE A 1 278 ? -7.795 -4.768 17.304 1.00 90.62 278 PHE A N 1
ATOM 2135 C CA . PHE A 1 278 ? -7.458 -3.533 18.013 1.00 90.62 278 PHE A CA 1
ATOM 2136 C C . PHE A 1 278 ? -8.679 -2.715 18.466 1.00 90.62 278 PHE A C 1
ATOM 2138 O O . PHE A 1 278 ? -8.512 -1.757 19.226 1.00 90.62 278 PHE A O 1
ATOM 2145 N N . ASN A 1 279 ? -9.886 -3.049 18.006 1.00 86.44 279 ASN A N 1
ATOM 2146 C CA . ASN A 1 279 ? -11.126 -2.369 18.369 1.00 86.44 279 ASN A CA 1
ATOM 2147 C C . ASN A 1 279 ? -11.946 -3.099 19.448 1.00 86.44 279 ASN A C 1
ATOM 2149 O O . ASN A 1 279 ? -12.878 -2.506 19.999 1.00 86.44 279 ASN A O 1
ATOM 2153 N N . GLN A 1 280 ? -11.618 -4.355 19.763 1.00 82.44 280 GLN A N 1
ATOM 2154 C CA . GLN A 1 280 ? -12.245 -5.129 20.848 1.00 82.44 280 GLN A CA 1
ATOM 2155 C C . GLN A 1 280 ? -11.912 -4.545 22.225 1.00 82.44 280 GLN A C 1
ATOM 2157 O O 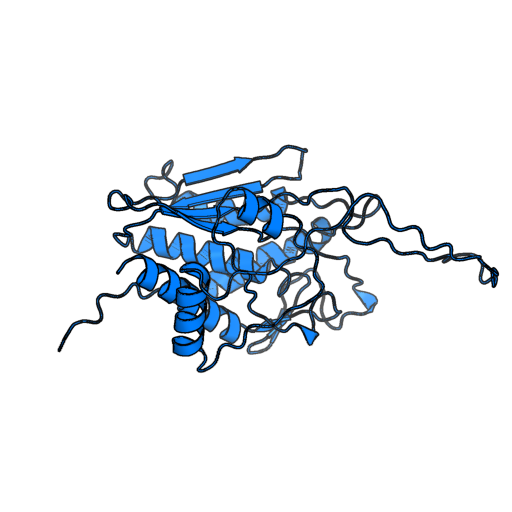. GLN A 1 280 ? -12.811 -4.593 23.093 1.00 82.44 280 GLN A O 1
#

Foldseek 3Di:
DDPPPAQDDFFPLVLLLVLLQQLLLQQVQQAADPPVHDHQLVSSVVSLCVLCVCQDVVNVWQKDWDWDDPDHSQIKIKIKHAAPLADPEEDEADALASHFHDDDCVPAPDRQSGFDDDPQKTWHTCCFSHSVVVSLVSSVSVSCRVVVDSFNHMYMYIHDGDPDSDPDDDDDDPPDPDDDDDDDDDDDDPPDQDAQDADCPDLLNVQLQVLLCVLVVGDDDDGDPDDPSCNVVCVVVVDRDDDDTFADPVCGSHHRGIGGSVSSRSVSSSVSSSSRSSRD

Secondary structure (DSSP, 8-state):
-----S------HHHHHHHHHHHHHTGGGSB-BTTTB---HHHHHHHHHHHHGGGBGGGTSSEEEEEEESSTT-EEEEEEE--TT--S-EEEEEEE-S-B----TTT-SS-TTS-EEETTEEESTTTTTTHHHHHHHHHHHHHHHHH----SSEEEEEE---SSS-S-------S------PPP-----S--PPP----TTSHHHHHHHHHHHHHHS-----------TTHHHHHHTT--------S-GGGTTSTT-EEEHHHHHHHHHHHHHHHHHTT-

pLDDT: mean 84.96, std 17.42, range [33.22, 98.81]

InterPro domains:
  IPR002933 Peptidase M20 [PF01546] (94-157)
  IPR050072 Peptidase M20A family, bacterial cell wall biosynthesis [PTHR43808] (8-157)

Organism: Amphimedon queenslandica (NCBI:txid400682)